Protein AF-A0A6M3JQ00-F1 (afdb_monomer)

InterPro domains:
  IPR046787 Putative DnaT-like domain [PF20557] (9-81)

Organism: NCBI:txid1070528

Sequence (236 aa):
MATNTKLGDRAQDSYVTASQADTYFGNRRDTTEWDNIATTSNKEVVLKQAAQDIDIFNYVGEKYYDSQGLAFPRNDHKIVTGNCTASITNTSFRHGNLKSSTYGKYPTSYWKYGSVHITTGTPLNDIKLIASSNTVTGSITVATFTATPTTNTGFIVFAPIDKNIRNAQCEQALFILKNANIESLYNYRDAGAREVEIGDVRVSFGSSASDKIAISPEARKLLSRWIRKQVKVGRA

pLDDT: mean 83.69, std 14.38, range [40.78, 96.06]

Radius of gyration: 21.3 Å; Cα contacts (8 Å, |Δi|>4): 425; chains: 1; bounding box: 45×53×62 Å

Mean predicted aligned error: 8.84 Å

Nearest PDB structures (foldseek):
  8vjh-assembly1_B  TM=5.621E-01  e=2.468E-01  Chivirus chi
  3zn6-assembly1_A-2  TM=4.796E-01  e=7.834E-01  Thermus virus P23-77
  3zmn-assembly2_B  TM=4.681E-01  e=7.834E-01  Thermus virus P23-77
  5ean-assembly1_A  TM=3.733E-01  e=4.817E-01  Mus musculus
  3zmn-assembly1_A  TM=3.732E-01  e=8.847E-01  Thermus virus P23-77

Foldseek 3Di:
DWAACAFQALRHQAVDTLVRLCVVPVVDPPCVLVVPPPDSVVSRVLLSVLQVLVQPFAFPAAECDPSHNGRPDHVPFDKDKDFFPDFPWLFKTADPVLADPDPPPAPQFQQQSKKKAFPDDPPHGDIWGFHGGGNHGRMTGTPGGPDGGHRGTIMMITTRDDPLLNVLSSLQSSVCSVCVVCVVVVVCVVVPNQWDDDDPDIDGDPPDDDPRDDGGPSSCVSCVVGGDDDPPPDDD

Structure (mmCIF, N/CA/C/O backbone):
data_AF-A0A6M3JQ00-F1
#
_entry.id   AF-A0A6M3JQ00-F1
#
loop_
_atom_site.group_PDB
_atom_site.id
_atom_site.type_symbol
_atom_site.label_atom_id
_atom_site.label_alt_id
_atom_site.label_comp_id
_atom_site.label_asym_id
_atom_site.label_entity_id
_atom_site.label_seq_id
_atom_site.pdbx_PDB_ins_code
_atom_site.Cartn_x
_atom_site.Cartn_y
_atom_site.Cartn_z
_atom_site.occupancy
_atom_site.B_iso_or_equiv
_atom_site.auth_seq_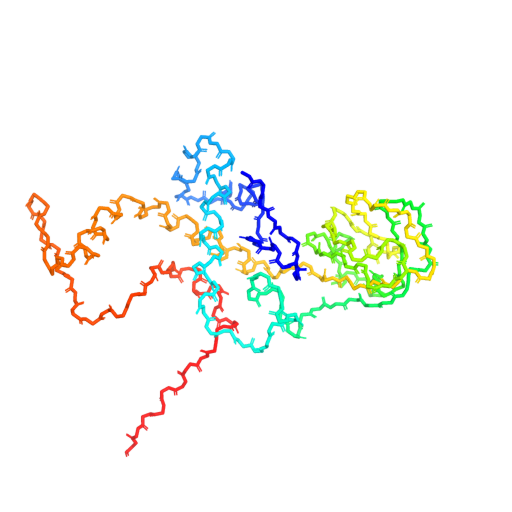id
_atom_site.auth_comp_id
_atom_site.auth_asym_id
_atom_site.auth_atom_id
_atom_site.pdbx_PDB_model_num
ATOM 1 N N . MET A 1 1 ? 1.975 14.925 6.904 1.00 61.25 1 MET A N 1
ATOM 2 C CA . MET A 1 1 ? 3.179 14.464 6.164 1.00 61.25 1 MET A CA 1
ATOM 3 C C . MET A 1 1 ? 2.758 13.223 5.418 1.00 61.25 1 MET A C 1
ATOM 5 O O . MET A 1 1 ? 2.397 12.258 6.091 1.00 61.25 1 MET A O 1
ATOM 9 N N . ALA A 1 2 ? 2.834 13.247 4.084 1.00 86.81 2 ALA A N 1
ATOM 10 C CA . ALA A 1 2 ? 2.302 12.187 3.233 1.00 86.81 2 ALA A CA 1
ATOM 11 C C . ALA A 1 2 ? 2.681 10.779 3.716 1.00 86.81 2 ALA A C 1
ATOM 13 O O . ALA A 1 2 ? 3.819 10.533 4.120 1.00 86.81 2 ALA A O 1
ATOM 14 N N . THR A 1 3 ? 1.719 9.860 3.686 1.00 91.19 3 THR A N 1
ATOM 15 C CA . THR A 1 3 ? 1.951 8.434 3.956 1.00 91.19 3 THR A CA 1
ATOM 16 C C . THR A 1 3 ? 2.861 7.829 2.891 1.00 91.19 3 THR A C 1
ATOM 18 O O . THR A 1 3 ? 2.583 7.962 1.693 1.00 91.19 3 THR A O 1
ATOM 21 N N . ASN A 1 4 ? 3.894 7.105 3.306 1.00 94.19 4 ASN A N 1
ATOM 22 C CA . ASN A 1 4 ? 4.724 6.296 2.431 1.00 94.19 4 ASN A CA 1
ATOM 23 C C . ASN A 1 4 ? 4.130 4.891 2.272 1.00 94.19 4 ASN A C 1
ATOM 25 O O . ASN A 1 4 ? 4.225 4.049 3.164 1.00 94.19 4 ASN A O 1
ATOM 29 N N . THR A 1 5 ? 3.548 4.644 1.098 1.00 94.81 5 THR A N 1
ATOM 30 C CA . THR A 1 5 ? 2.877 3.383 0.729 1.00 94.81 5 THR A CA 1
ATOM 31 C C . THR A 1 5 ? 3.699 2.500 -0.210 1.00 94.81 5 THR A C 1
ATOM 33 O O . THR A 1 5 ? 3.184 1.537 -0.782 1.00 94.81 5 THR A O 1
ATOM 36 N N . LYS A 1 6 ? 4.982 2.820 -0.412 1.00 94.94 6 LYS A N 1
ATOM 37 C CA . LYS A 1 6 ? 5.879 2.037 -1.268 1.00 94.94 6 LYS A CA 1
ATOM 38 C C . LYS A 1 6 ? 6.190 0.702 -0.587 1.00 94.94 6 LYS A C 1
ATOM 40 O O . LYS A 1 6 ? 6.918 0.662 0.398 1.00 94.94 6 LYS A O 1
ATOM 45 N N . LEU A 1 7 ? 5.628 -0.383 -1.115 1.00 94.19 7 LEU A N 1
ATOM 46 C CA . LEU A 1 7 ? 5.782 -1.724 -0.547 1.00 94.19 7 LEU A CA 1
ATOM 47 C C . LEU A 1 7 ? 7.252 -2.146 -0.512 1.00 94.19 7 LEU A C 1
ATOM 49 O O . LEU A 1 7 ? 7.903 -2.120 -1.550 1.00 94.19 7 LEU A O 1
ATOM 53 N N . GLY A 1 8 ? 7.746 -2.567 0.651 1.00 91.25 8 GLY A N 1
ATOM 54 C CA . GLY A 1 8 ? 9.126 -3.030 0.823 1.00 91.25 8 GLY A CA 1
ATOM 55 C C . GLY A 1 8 ? 10.142 -1.909 1.067 1.00 91.25 8 GLY A C 1
ATOM 56 O O . GLY A 1 8 ? 11.327 -2.195 1.217 1.00 91.25 8 GLY A O 1
ATOM 57 N N . ASP A 1 9 ? 9.713 -0.644 1.111 1.00 94.50 9 ASP A N 1
ATOM 58 C CA . ASP A 1 9 ? 10.568 0.478 1.505 1.00 94.50 9 ASP A CA 1
ATOM 59 C C . ASP A 1 9 ? 10.848 0.424 3.020 1.00 94.50 9 ASP A C 1
ATOM 61 O O . ASP A 1 9 ? 9.969 0.121 3.833 1.00 94.50 9 ASP A O 1
ATOM 65 N N . ARG A 1 10 ? 12.077 0.753 3.426 1.00 94.38 10 ARG A N 1
ATOM 66 C CA . ARG A 1 10 ? 12.452 0.886 4.842 1.00 94.38 10 ARG A CA 1
ATOM 67 C C . ARG A 1 10 ? 11.667 1.996 5.534 1.00 94.38 10 ARG A C 1
ATOM 69 O O . ARG A 1 10 ? 11.386 1.896 6.722 1.00 94.38 10 ARG A O 1
ATOM 76 N N . ALA A 1 11 ? 11.310 3.041 4.792 1.00 94.31 11 ALA A N 1
ATOM 77 C CA . ALA A 1 11 ? 10.526 4.161 5.296 1.00 94.31 11 ALA A CA 1
ATOM 78 C C . ALA A 1 11 ? 9.011 3.975 5.103 1.00 94.31 11 ALA A C 1
ATOM 80 O O . ALA A 1 11 ? 8.272 4.952 5.223 1.00 94.31 11 ALA A O 1
ATOM 81 N N . GLN A 1 12 ? 8.538 2.782 4.722 1.00 94.94 12 GLN A N 1
ATOM 82 C CA . GLN A 1 12 ? 7.106 2.513 4.589 1.00 94.94 12 GLN A CA 1
ATOM 83 C C . GLN A 1 12 ? 6.420 2.701 5.950 1.00 94.94 12 GLN A C 1
ATOM 85 O O . GLN A 1 12 ? 6.841 2.105 6.938 1.00 94.94 12 GLN A O 1
ATOM 90 N N . ASP A 1 13 ? 5.365 3.514 5.990 1.00 95.38 13 ASP A N 1
ATOM 91 C CA . ASP A 1 13 ? 4.637 3.855 7.223 1.00 95.38 13 ASP A CA 1
ATOM 92 C C . ASP A 1 13 ? 3.119 3.640 7.111 1.00 95.38 13 ASP A C 1
ATOM 94 O O . ASP A 1 13 ? 2.386 3.833 8.077 1.00 95.38 13 ASP A O 1
ATOM 98 N N . SER A 1 14 ? 2.636 3.219 5.940 1.00 96.06 14 SER A N 1
ATOM 99 C CA . SER A 1 14 ? 1.227 2.934 5.687 1.00 96.06 14 SER A CA 1
ATOM 100 C C . SER A 1 14 ? 1.057 1.954 4.521 1.00 96.06 14 SER A C 1
ATOM 102 O O . SER A 1 14 ? 1.903 1.881 3.630 1.00 96.06 14 SER A O 1
ATOM 104 N N . TYR A 1 15 ? -0.060 1.225 4.466 1.00 95.69 15 TYR A N 1
ATOM 105 C CA . TYR A 1 15 ? -0.480 0.445 3.292 1.00 95.69 15 TYR A CA 1
ATOM 106 C C . TYR A 1 15 ? -1.471 1.199 2.393 1.00 95.69 15 TYR A C 1
ATOM 108 O O . TYR A 1 15 ? -1.711 0.780 1.256 1.00 95.69 15 TYR A O 1
ATOM 116 N N . VAL A 1 16 ? -2.051 2.301 2.882 1.00 95.19 16 VAL A N 1
ATOM 117 C CA . VAL A 1 16 ? -3.030 3.127 2.157 1.00 95.19 16 VAL A CA 1
ATOM 118 C C . VAL A 1 16 ? -2.702 4.616 2.231 1.00 95.19 16 VAL A C 1
ATOM 120 O O . VAL A 1 16 ? -2.139 5.105 3.208 1.00 95.19 16 VAL A O 1
ATOM 123 N N . THR A 1 17 ? -3.071 5.362 1.197 1.00 94.88 17 THR A N 1
ATOM 124 C CA . THR A 1 17 ? -3.070 6.829 1.233 1.00 94.88 17 THR A CA 1
ATOM 125 C C . THR A 1 17 ? -4.389 7.357 1.794 1.00 94.88 17 THR A C 1
ATOM 127 O O . THR A 1 17 ? -5.410 6.670 1.732 1.00 94.88 17 THR A O 1
ATOM 130 N N . ALA A 1 18 ? -4.405 8.606 2.271 1.00 93.94 18 ALA A N 1
ATOM 131 C CA . ALA A 1 18 ? -5.636 9.255 2.734 1.00 93.94 18 ALA A CA 1
ATOM 132 C C . ALA A 1 18 ? -6.748 9.233 1.664 1.00 93.94 18 ALA A C 1
ATOM 134 O O . ALA A 1 18 ? -7.875 8.864 1.961 1.00 93.94 18 ALA A O 1
ATOM 135 N N . SER A 1 19 ? -6.408 9.481 0.393 1.00 93.38 19 SER A N 1
ATOM 136 C CA . SER A 1 19 ? -7.367 9.406 -0.722 1.00 93.38 19 SER A CA 1
ATOM 137 C C . SER A 1 19 ? -7.929 7.991 -0.951 1.00 93.38 19 SER A C 1
ATOM 139 O O . SER A 1 19 ? -9.108 7.832 -1.281 1.00 93.38 19 SER A O 1
ATOM 141 N N . GLN A 1 20 ? -7.115 6.944 -0.764 1.00 93.12 20 GLN A N 1
ATOM 142 C CA . GLN A 1 20 ? -7.604 5.562 -0.825 1.00 93.12 20 GLN A CA 1
ATOM 143 C C . GLN A 1 20 ? -8.544 5.247 0.343 1.00 93.12 20 GLN A C 1
ATOM 145 O O . GLN A 1 20 ? -9.546 4.563 0.136 1.00 93.12 20 GLN A O 1
ATOM 150 N N . ALA A 1 21 ? -8.241 5.754 1.539 1.00 93.94 21 ALA A N 1
ATOM 151 C CA . ALA A 1 21 ? -9.099 5.614 2.710 1.00 93.94 21 ALA A CA 1
ATOM 152 C C . ALA A 1 21 ? -10.427 6.375 2.537 1.00 93.94 21 ALA A C 1
ATOM 154 O O . ALA A 1 21 ? -11.482 5.794 2.763 1.00 93.94 21 ALA A O 1
ATOM 155 N N . ASP A 1 22 ? -10.408 7.604 2.014 1.00 94.44 22 ASP A N 1
ATOM 156 C CA . ASP A 1 22 ? -11.626 8.365 1.692 1.00 94.44 22 ASP A CA 1
ATOM 157 C C . ASP A 1 22 ? -12.518 7.609 0.696 1.00 94.44 22 ASP A C 1
ATOM 159 O O . ASP A 1 22 ? -13.724 7.483 0.894 1.00 94.44 22 ASP A O 1
ATOM 163 N N . THR A 1 23 ? -11.920 7.011 -0.341 1.00 93.69 23 THR A N 1
ATOM 164 C CA . THR A 1 23 ? -12.656 6.169 -1.303 1.00 93.69 23 THR A CA 1
ATOM 165 C C . THR A 1 23 ? -13.276 4.939 -0.630 1.00 93.69 23 THR A C 1
ATOM 167 O O . THR A 1 23 ? -14.370 4.502 -0.992 1.00 93.69 23 THR A O 1
ATOM 170 N N . TYR A 1 24 ? -12.566 4.350 0.333 1.00 93.12 24 TYR A N 1
ATOM 171 C CA . TYR A 1 24 ? -13.034 3.189 1.080 1.00 93.12 24 TYR A CA 1
ATOM 172 C C . TYR A 1 24 ? -14.217 3.529 1.999 1.00 93.12 24 TYR A C 1
ATOM 174 O O . TYR A 1 24 ? -15.191 2.774 2.041 1.00 93.12 24 TYR A O 1
ATOM 182 N N . PHE A 1 25 ? -14.158 4.669 2.692 1.00 93.56 25 PHE A N 1
ATOM 183 C CA . PHE A 1 25 ? -15.198 5.113 3.620 1.00 93.56 25 PHE A CA 1
ATOM 184 C C . PHE A 1 25 ? -16.407 5.755 2.938 1.00 93.56 25 PHE A C 1
ATOM 186 O O . PHE A 1 25 ? -17.517 5.580 3.427 1.00 93.56 25 PHE A O 1
ATOM 193 N N . GLY A 1 26 ? -16.247 6.378 1.766 1.00 89.50 26 GLY A N 1
ATOM 194 C CA . GLY A 1 26 ? -17.340 7.066 1.065 1.00 89.50 26 GLY A CA 1
ATOM 195 C C . GLY A 1 26 ? -18.534 6.188 0.656 1.00 89.50 26 GLY A C 1
ATOM 196 O O . GLY A 1 26 ? -19.581 6.713 0.297 1.00 89.50 26 GLY A O 1
ATOM 197 N N . ASN A 1 27 ? -18.410 4.857 0.723 1.00 82.50 27 ASN A N 1
ATOM 198 C CA . ASN A 1 27 ? -19.501 3.909 0.457 1.00 82.50 27 ASN A CA 1
ATOM 199 C C . ASN A 1 27 ? -20.028 3.216 1.728 1.00 82.50 27 ASN A C 1
ATOM 201 O O . ASN A 1 27 ? -20.685 2.176 1.637 1.00 82.50 27 ASN A O 1
ATOM 205 N N . ARG A 1 28 ? -19.701 3.726 2.920 1.00 84.12 28 ARG A N 1
ATOM 206 C CA . ARG A 1 28 ? -20.029 3.093 4.202 1.00 84.12 28 ARG A CA 1
ATOM 207 C C . ARG A 1 28 ? -20.843 4.014 5.101 1.00 84.12 28 ARG A C 1
ATOM 209 O O . ARG A 1 28 ? -20.828 5.228 4.963 1.00 84.12 28 ARG A O 1
ATOM 216 N N . ARG A 1 29 ? -21.576 3.392 6.023 1.00 77.94 29 ARG A N 1
ATOM 217 C CA . ARG A 1 29 ? -22.233 4.070 7.145 1.00 77.94 29 ARG A CA 1
ATOM 218 C C . ARG A 1 29 ? -21.285 4.087 8.350 1.00 77.94 29 ARG A C 1
ATOM 220 O O . ARG A 1 29 ? -20.335 3.303 8.395 1.00 77.94 29 ARG A O 1
ATOM 227 N N . ASP A 1 30 ? -21.556 4.966 9.310 1.00 82.56 30 ASP A N 1
ATOM 228 C CA . ASP A 1 30 ? -20.822 5.107 10.579 1.00 82.56 30 ASP A CA 1
ATOM 229 C C . ASP A 1 30 ? -19.346 5.518 10.436 1.00 82.56 30 ASP A C 1
ATOM 231 O O . ASP A 1 30 ? -18.487 5.070 11.206 1.00 82.56 30 ASP A O 1
ATOM 235 N N . THR A 1 31 ? -19.062 6.377 9.455 1.00 89.00 31 THR A N 1
ATOM 236 C CA . THR A 1 31 ? -17.740 6.962 9.169 1.00 89.00 31 THR A CA 1
ATOM 237 C C . THR A 1 31 ? -17.599 8.401 9.655 1.00 89.00 31 THR A C 1
ATOM 239 O O . THR A 1 31 ? -16.561 9.007 9.424 1.00 89.00 31 THR A O 1
ATOM 242 N N . THR A 1 32 ? -18.588 8.929 10.384 1.00 87.81 32 THR A N 1
ATOM 243 C CA . THR A 1 32 ? -18.648 10.326 10.842 1.00 87.81 32 THR A CA 1
ATOM 244 C C . THR A 1 32 ? -17.345 10.809 11.483 1.00 87.81 32 THR A C 1
ATOM 246 O O . THR A 1 32 ? -16.869 11.885 11.150 1.00 87.81 32 THR A O 1
ATOM 249 N N . GLU A 1 33 ? -16.715 9.994 12.335 1.00 88.38 33 GLU A N 1
ATOM 250 C CA . GLU A 1 33 ? -15.432 10.344 12.966 1.00 88.38 33 GLU A CA 1
ATOM 251 C C . GLU A 1 33 ? -14.284 10.513 11.961 1.00 88.38 33 GLU A C 1
ATOM 253 O O . GLU A 1 33 ? -13.420 11.362 12.144 1.00 88.38 33 GLU A O 1
ATOM 258 N N . TRP A 1 34 ? -14.272 9.728 10.880 1.00 91.06 34 TRP A N 1
ATOM 259 C CA . TRP A 1 34 ? -13.314 9.891 9.785 1.00 91.06 34 TRP A CA 1
ATOM 260 C C . TRP A 1 34 ? -13.622 11.135 8.946 1.00 91.06 34 TRP A C 1
ATOM 262 O O . TRP A 1 34 ? -12.715 11.891 8.587 1.00 91.06 34 TRP A O 1
ATOM 272 N N . ASP A 1 35 ? -14.902 11.349 8.643 1.00 89.81 35 ASP A N 1
ATOM 273 C CA . ASP A 1 35 ? -15.373 12.451 7.804 1.00 89.81 35 ASP A CA 1
ATOM 274 C C . ASP A 1 35 ? -15.196 13.815 8.494 1.00 89.81 35 ASP A C 1
ATOM 276 O O . ASP A 1 35 ? -14.907 14.810 7.830 1.00 89.81 35 ASP A O 1
ATOM 280 N N . ASN A 1 36 ? -15.261 13.846 9.828 1.00 89.88 36 ASN A N 1
ATOM 281 C CA . ASN A 1 36 ? -15.037 15.034 10.653 1.00 89.88 36 ASN A CA 1
ATOM 282 C C . ASN A 1 36 ? -13.562 15.461 10.747 1.00 89.88 36 ASN A C 1
ATOM 284 O O . ASN A 1 36 ? -13.270 16.554 11.241 1.00 89.88 36 ASN A O 1
ATOM 288 N N . ILE A 1 37 ? -12.607 14.644 10.285 1.00 87.38 37 ILE A N 1
ATOM 289 C CA . ILE A 1 37 ? -11.193 15.033 10.305 1.00 87.38 37 ILE A CA 1
ATOM 290 C C . ILE A 1 37 ? -10.949 16.133 9.272 1.00 87.38 37 ILE A C 1
ATOM 292 O O . ILE A 1 37 ? -10.873 15.884 8.068 1.00 87.38 37 ILE A O 1
ATOM 296 N N . ALA A 1 38 ? -10.723 17.345 9.775 1.00 83.25 38 ALA A N 1
ATOM 297 C CA . ALA A 1 38 ? -10.597 18.552 8.966 1.00 83.25 38 ALA A CA 1
ATOM 298 C C . ALA A 1 38 ? -9.399 18.564 8.000 1.00 83.25 38 ALA A C 1
ATOM 300 O O . ALA A 1 38 ? -9.451 19.237 6.973 1.00 83.25 38 ALA A O 1
ATOM 301 N N . THR A 1 39 ? -8.300 17.863 8.311 1.00 88.50 39 THR A N 1
ATOM 302 C CA . THR A 1 39 ? -7.072 17.926 7.502 1.00 88.50 39 THR A CA 1
ATOM 303 C C . THR A 1 39 ? -6.577 16.553 7.064 1.00 88.50 39 THR A C 1
ATOM 305 O O . THR A 1 39 ? -6.548 15.592 7.835 1.00 88.50 39 THR A O 1
ATOM 308 N N . THR A 1 40 ? -6.082 16.473 5.826 1.00 92.31 40 THR A N 1
ATOM 309 C CA . THR A 1 40 ? -5.445 15.261 5.290 1.00 92.31 40 THR A CA 1
ATOM 310 C C . THR A 1 40 ? -4.258 14.819 6.143 1.00 92.31 40 THR A C 1
ATOM 312 O O . THR A 1 40 ? -4.071 13.627 6.347 1.00 92.31 40 THR A O 1
ATOM 315 N N . SER A 1 41 ? -3.488 15.755 6.710 1.00 90.62 41 SER A N 1
ATOM 316 C CA . SER A 1 41 ? -2.350 15.400 7.568 1.00 90.62 41 SER A CA 1
ATOM 317 C C . SER A 1 41 ? -2.785 14.667 8.840 1.00 90.62 41 SER A C 1
ATOM 319 O O . SER A 1 41 ? -2.093 13.745 9.261 1.00 90.62 41 SER A O 1
ATOM 321 N N . ASN A 1 42 ? -3.931 15.017 9.433 1.00 89.94 42 ASN A N 1
ATOM 322 C CA . ASN A 1 42 ? -4.454 14.294 10.594 1.00 89.94 42 ASN A CA 1
ATOM 323 C C . ASN A 1 42 ? -4.938 12.891 10.199 1.00 89.94 42 ASN A C 1
ATOM 325 O O . ASN A 1 42 ? -4.636 11.925 10.896 1.00 89.94 42 ASN A O 1
ATOM 329 N N . LYS A 1 43 ? -5.589 12.750 9.033 1.00 92.62 43 LYS A N 1
ATOM 330 C CA . LYS A 1 43 ? -5.939 11.434 8.463 1.00 92.62 43 LYS A CA 1
ATOM 331 C C . LYS A 1 43 ? -4.695 10.563 8.265 1.00 92.62 43 LYS A C 1
ATOM 333 O O . LYS A 1 43 ? -4.692 9.390 8.623 1.00 92.62 43 LYS A O 1
ATOM 338 N N . GLU A 1 44 ? -3.617 11.140 7.734 1.00 94.00 44 GLU A N 1
ATOM 339 C CA . GLU A 1 44 ? -2.335 10.453 7.537 1.00 94.00 44 GLU A CA 1
ATOM 340 C C . GLU A 1 44 ? -1.715 9.978 8.855 1.00 94.00 44 GLU A C 1
ATOM 342 O O . GLU A 1 44 ? -1.204 8.863 8.901 1.00 94.00 44 GLU A O 1
ATOM 347 N N . VAL A 1 45 ? -1.765 10.780 9.923 1.00 91.06 45 VAL A N 1
ATOM 348 C CA . VAL A 1 45 ? -1.242 10.393 11.248 1.00 91.06 45 VAL A CA 1
ATOM 349 C C . VAL A 1 45 ? -1.986 9.175 11.794 1.00 91.06 45 VAL A C 1
ATOM 351 O O . VAL A 1 45 ? -1.356 8.195 12.185 1.00 91.06 45 VAL A O 1
ATOM 354 N N . VAL A 1 46 ? -3.317 9.197 11.746 1.00 91.19 46 VAL A N 1
ATOM 355 C CA . VAL A 1 46 ? -4.154 8.090 12.234 1.00 91.19 46 VAL A CA 1
ATOM 356 C C . VAL A 1 46 ? -3.914 6.824 11.414 1.00 91.19 46 VAL A C 1
ATOM 358 O O . VAL A 1 46 ? -3.824 5.731 11.966 1.00 91.19 46 VAL A O 1
ATOM 361 N N . LEU A 1 47 ? -3.749 6.953 10.094 1.00 94.62 47 LEU A N 1
ATOM 362 C CA . LEU A 1 47 ? -3.407 5.820 9.235 1.00 94.62 47 LEU A CA 1
ATOM 363 C C . LEU A 1 47 ? -2.046 5.216 9.596 1.00 94.62 47 LEU A C 1
ATOM 365 O O . LEU A 1 47 ? -1.929 3.992 9.602 1.00 94.62 47 LEU A O 1
ATOM 369 N N . LYS A 1 48 ? -1.038 6.034 9.917 1.00 93.44 48 LYS A N 1
ATOM 370 C CA . LYS A 1 48 ? 0.280 5.540 10.354 1.00 93.44 48 LYS A CA 1
ATOM 371 C C . LYS A 1 48 ? 0.185 4.790 11.679 1.00 93.44 48 LYS A C 1
ATOM 373 O O . LYS A 1 48 ? 0.733 3.697 11.783 1.00 93.44 48 LYS A O 1
ATOM 378 N N . GLN A 1 49 ? -0.568 5.319 12.645 1.00 89.94 49 GLN A N 1
ATOM 379 C CA . GLN A 1 49 ? -0.828 4.612 13.902 1.00 89.94 49 GLN A CA 1
ATOM 380 C C . GLN A 1 49 ? -1.528 3.273 13.644 1.00 89.94 49 GLN A C 1
ATOM 382 O O . GLN A 1 49 ? -1.070 2.228 14.092 1.00 89.94 49 GLN A O 1
ATOM 387 N N . ALA A 1 50 ? -2.578 3.278 12.822 1.00 91.50 50 ALA A N 1
ATOM 388 C CA . ALA A 1 50 ? -3.296 2.065 12.453 1.00 91.50 50 ALA A CA 1
ATOM 389 C C . ALA A 1 50 ? -2.401 1.024 11.762 1.00 91.50 50 ALA A C 1
ATOM 391 O O . ALA A 1 50 ? -2.595 -0.172 11.963 1.00 91.50 50 ALA A O 1
ATOM 392 N N . ALA A 1 51 ? -1.429 1.460 10.951 1.00 94.12 51 ALA A N 1
ATOM 393 C CA . ALA A 1 51 ? -0.456 0.574 10.318 1.00 94.12 51 ALA A CA 1
ATOM 394 C C . ALA A 1 51 ? 0.481 -0.078 11.343 1.00 94.12 51 ALA A C 1
ATOM 396 O O . ALA A 1 51 ? 0.755 -1.269 11.227 1.00 94.12 51 ALA A O 1
ATOM 397 N N . GLN A 1 52 ? 0.937 0.675 12.347 1.00 90.94 52 GLN A N 1
ATOM 398 C CA . GLN A 1 52 ? 1.766 0.153 13.437 1.00 90.94 52 GLN A CA 1
ATOM 399 C C . GLN A 1 52 ? 0.992 -0.839 14.307 1.00 90.94 52 GLN A C 1
ATOM 401 O O . GLN A 1 52 ? 1.498 -1.921 14.596 1.00 90.94 52 GLN A O 1
ATOM 406 N N . ASP A 1 53 ? -0.256 -0.514 14.648 1.00 87.38 53 ASP A N 1
ATOM 407 C CA . ASP A 1 53 ? -1.135 -1.372 15.442 1.00 87.38 53 ASP A CA 1
ATOM 408 C C . ASP A 1 53 ? -1.344 -2.735 14.780 1.00 87.38 53 ASP A C 1
ATOM 410 O O . ASP A 1 53 ? -1.274 -3.768 15.441 1.00 87.38 53 ASP A O 1
ATOM 414 N N . ILE A 1 54 ? -1.581 -2.774 13.465 1.00 91.06 54 ILE A N 1
ATOM 415 C CA . ILE A 1 54 ? -1.706 -4.054 12.760 1.00 91.06 54 ILE A CA 1
ATOM 416 C C . ILE A 1 54 ? -0.350 -4.746 12.582 1.00 91.06 54 ILE A C 1
ATOM 418 O O . ILE A 1 54 ? -0.317 -5.963 12.425 1.00 91.06 54 ILE A O 1
ATOM 422 N N . ASP A 1 55 ? 0.776 -4.037 12.625 1.00 91.12 55 ASP A N 1
ATOM 423 C CA . ASP A 1 55 ? 2.096 -4.647 12.431 1.00 91.12 55 ASP A CA 1
ATOM 424 C C . ASP A 1 55 ? 2.523 -5.568 13.578 1.00 91.12 55 ASP A C 1
ATOM 426 O O . ASP A 1 55 ? 3.321 -6.481 13.371 1.00 91.12 55 ASP A O 1
ATOM 430 N N . ILE A 1 56 ? 1.941 -5.391 14.769 1.00 86.94 56 ILE A N 1
ATOM 431 C CA . ILE A 1 56 ? 2.274 -6.176 15.969 1.00 86.94 56 ILE A CA 1
ATOM 432 C C . ILE A 1 56 ? 1.861 -7.651 15.865 1.00 86.94 56 ILE A C 1
ATOM 434 O O . ILE A 1 56 ? 2.262 -8.478 16.690 1.00 86.94 56 ILE A O 1
ATOM 438 N N . PHE A 1 57 ? 1.005 -8.002 14.902 1.00 87.44 57 PHE A N 1
ATOM 439 C CA . PHE A 1 57 ? 0.527 -9.368 14.756 1.00 87.44 57 PHE A CA 1
ATOM 440 C C . PHE A 1 57 ? 1.636 -10.322 14.308 1.00 87.44 57 PHE A C 1
ATOM 442 O O . PHE A 1 57 ? 2.476 -10.018 13.465 1.00 87.44 57 PHE A O 1
ATOM 449 N N . ASN A 1 58 ? 1.579 -11.555 14.816 1.00 89.44 58 ASN A N 1
ATOM 450 C CA . ASN A 1 58 ? 2.455 -12.616 14.339 1.00 89.44 58 ASN A CA 1
ATOM 451 C C . ASN A 1 58 ? 1.931 -13.178 13.010 1.00 89.44 58 ASN A C 1
ATOM 453 O O . ASN A 1 58 ? 1.051 -14.047 12.986 1.00 89.44 58 ASN A O 1
ATOM 457 N N . TYR A 1 59 ? 2.461 -12.658 11.907 1.00 93.00 59 TYR A N 1
ATOM 458 C CA . TYR A 1 59 ? 2.088 -13.064 10.559 1.00 93.00 59 TYR A CA 1
ATOM 459 C C . TYR A 1 59 ? 2.776 -14.363 10.101 1.00 93.00 59 TYR A C 1
ATOM 461 O O . TYR A 1 59 ? 3.870 -14.734 10.535 1.00 93.00 59 TYR A O 1
ATOM 469 N N . VAL A 1 60 ? 2.115 -15.088 9.200 1.00 91.50 60 VAL A N 1
ATOM 470 C CA . VAL A 1 60 ? 2.669 -16.247 8.487 1.00 91.50 60 VAL A CA 1
ATOM 471 C C . VAL A 1 60 ? 3.759 -15.780 7.508 1.00 91.50 60 VAL A C 1
ATOM 473 O O . VAL A 1 60 ? 3.725 -14.655 7.002 1.00 91.50 60 VAL A O 1
ATOM 476 N N . GLY A 1 61 ? 4.749 -16.640 7.262 1.00 91.44 61 GLY A N 1
ATOM 477 C CA . GLY A 1 61 ? 5.903 -16.329 6.413 1.00 91.44 61 GLY A CA 1
ATOM 478 C C . GLY A 1 61 ? 6.898 -15.396 7.097 1.00 91.44 61 GLY A C 1
ATOM 479 O O . GLY A 1 61 ? 6.830 -15.201 8.314 1.00 91.44 61 GLY A O 1
ATOM 480 N N . GLU A 1 62 ? 7.781 -14.800 6.302 1.00 93.38 62 GLU A N 1
ATOM 481 C CA . GLU A 1 62 ? 8.808 -13.827 6.707 1.00 93.38 62 GLU A CA 1
ATOM 482 C C . GLU A 1 62 ? 8.623 -12.519 5.930 1.00 93.38 62 GLU A C 1
ATOM 484 O O . GLU A 1 62 ? 7.922 -12.499 4.913 1.00 93.38 62 GLU A O 1
ATOM 489 N N . LYS A 1 63 ? 9.185 -11.409 6.429 1.00 94.94 63 LYS A N 1
ATOM 490 C CA . LYS A 1 63 ? 9.202 -10.146 5.671 1.00 94.94 63 LYS A CA 1
ATOM 491 C C . LYS A 1 63 ? 9.970 -10.381 4.364 1.00 94.94 63 LYS A C 1
ATOM 493 O O . LYS A 1 63 ? 10.895 -11.184 4.343 1.00 94.94 63 LYS A O 1
ATOM 498 N N . TYR A 1 64 ? 9.583 -9.717 3.274 1.00 94.56 64 TYR A N 1
ATOM 499 C CA . TYR A 1 64 ? 10.312 -9.870 2.011 1.00 94.56 64 TYR A CA 1
ATOM 500 C C . TYR A 1 64 ? 11.736 -9.306 2.116 1.00 94.56 64 TYR A C 1
ATOM 502 O O . TYR A 1 64 ? 12.693 -9.942 1.682 1.00 94.56 64 TYR A O 1
ATOM 510 N N . TYR A 1 65 ? 11.870 -8.122 2.716 1.00 94.06 65 TYR A N 1
ATOM 511 C CA . TYR A 1 65 ? 13.150 -7.580 3.161 1.00 94.06 65 TYR A CA 1
ATOM 512 C C . TYR A 1 65 ? 13.173 -7.498 4.682 1.00 94.06 65 TYR A C 1
ATOM 514 O O . TYR A 1 65 ? 12.226 -6.996 5.282 1.00 94.06 65 TYR A O 1
ATOM 522 N N . ASP A 1 66 ? 14.283 -7.864 5.313 1.00 93.31 66 ASP A N 1
ATOM 523 C CA . ASP A 1 66 ? 14.441 -7.684 6.765 1.00 93.31 66 ASP A CA 1
ATOM 524 C C . ASP A 1 66 ? 14.395 -6.205 7.178 1.00 93.31 66 ASP A C 1
ATOM 526 O O . ASP A 1 66 ? 13.982 -5.862 8.284 1.00 93.31 66 ASP A O 1
ATOM 530 N N . SER A 1 67 ? 14.781 -5.313 6.261 1.00 92.69 67 SER A N 1
ATOM 531 C CA . SER A 1 67 ? 14.852 -3.867 6.469 1.00 92.69 67 SER A CA 1
ATOM 532 C C . SER A 1 67 ? 13.568 -3.104 6.135 1.00 92.69 67 SER A C 1
ATOM 534 O O . SER A 1 67 ? 13.543 -1.890 6.339 1.00 92.69 67 SER A O 1
ATOM 536 N N . GLN A 1 68 ? 12.520 -3.753 5.613 1.00 94.19 68 GLN A N 1
ATOM 537 C CA . GLN A 1 68 ? 11.281 -3.048 5.264 1.00 94.19 68 GLN A CA 1
ATOM 538 C C . GLN A 1 68 ? 10.548 -2.544 6.524 1.00 94.19 68 GLN A C 1
ATOM 540 O O . GLN A 1 68 ? 10.530 -3.217 7.564 1.00 94.19 68 GLN A O 1
ATOM 545 N N . GLY A 1 69 ? 9.907 -1.376 6.407 1.00 93.06 69 GLY A N 1
ATOM 546 C CA . GLY A 1 69 ? 9.287 -0.678 7.538 1.00 93.06 69 GLY A CA 1
ATOM 547 C C . GLY A 1 69 ? 8.144 -1.457 8.192 1.00 93.06 69 GLY A C 1
ATOM 548 O O . GLY A 1 69 ? 8.113 -1.585 9.412 1.00 93.06 69 GLY A O 1
ATOM 549 N N . LEU A 1 70 ? 7.257 -2.049 7.385 1.00 95.38 70 LEU A N 1
ATOM 550 C CA . LEU A 1 70 ? 6.068 -2.769 7.858 1.00 95.38 70 LEU A CA 1
ATOM 551 C C . LEU A 1 70 ? 6.127 -4.284 7.572 1.00 95.38 70 LEU A C 1
ATOM 553 O O . LEU A 1 70 ? 6.978 -4.774 6.837 1.00 95.38 70 LEU A O 1
ATOM 557 N N . ALA A 1 71 ? 5.229 -5.077 8.145 1.00 93.62 71 ALA A N 1
ATOM 558 C CA . ALA A 1 71 ? 5.187 -6.534 8.048 1.00 93.62 71 ALA A CA 1
ATOM 559 C C . ALA A 1 71 ? 4.975 -7.059 6.627 1.00 93.62 71 ALA A C 1
ATOM 561 O O . ALA A 1 71 ? 5.501 -8.129 6.309 1.00 93.62 71 ALA A O 1
ATOM 562 N N . PHE A 1 72 ? 4.242 -6.331 5.783 1.00 94.56 72 PHE A N 1
ATOM 563 C CA . PHE A 1 72 ? 4.031 -6.673 4.376 1.00 94.56 72 PHE A CA 1
ATOM 564 C C . PHE A 1 72 ? 4.836 -5.748 3.452 1.00 94.56 72 PHE A C 1
ATOM 566 O O . PHE A 1 72 ? 4.924 -4.549 3.725 1.00 94.56 72 PHE A O 1
ATOM 573 N N . PRO A 1 73 ? 5.363 -6.254 2.322 1.00 95.62 73 PRO A N 1
ATOM 574 C CA . PRO A 1 73 ? 5.122 -7.570 1.713 1.00 95.62 73 PRO A CA 1
ATOM 575 C C . PRO A 1 73 ? 5.821 -8.737 2.434 1.00 95.62 73 PRO A C 1
ATOM 577 O O . PRO A 1 73 ? 6.813 -8.547 3.133 1.00 95.62 73 PRO A O 1
ATOM 580 N N . ARG A 1 74 ? 5.281 -9.953 2.287 1.00 94.19 74 ARG A N 1
ATOM 581 C CA . ARG A 1 74 ? 5.899 -11.191 2.800 1.00 94.19 74 ARG A CA 1
ATOM 582 C C . ARG A 1 74 ? 6.724 -11.882 1.712 1.00 94.19 74 ARG A C 1
ATOM 584 O O . ARG A 1 74 ? 6.649 -11.513 0.543 1.00 94.19 74 ARG A O 1
ATOM 591 N N . ASN A 1 75 ? 7.492 -12.895 2.091 1.00 92.62 75 ASN A N 1
ATOM 592 C CA . ASN A 1 75 ? 8.307 -13.706 1.182 1.00 92.62 75 ASN A CA 1
ATOM 593 C C . ASN A 1 75 ? 7.509 -14.421 0.069 1.00 92.62 75 ASN A C 1
ATOM 595 O O . ASN A 1 75 ? 8.060 -14.683 -0.996 1.00 92.62 75 ASN A O 1
ATOM 599 N N . ASP A 1 76 ? 6.221 -14.698 0.277 1.00 92.06 76 ASP A N 1
ATOM 600 C CA . ASP A 1 76 ? 5.311 -15.276 -0.723 1.00 92.06 76 ASP A CA 1
ATOM 601 C C . ASP A 1 76 ? 4.621 -14.224 -1.613 1.00 92.06 76 ASP A C 1
ATOM 603 O O . ASP A 1 76 ? 3.787 -14.560 -2.462 1.00 92.06 76 ASP A O 1
ATOM 607 N N . HIS A 1 77 ? 4.946 -12.939 -1.431 1.00 94.19 77 HIS A N 1
ATOM 608 C CA . HIS A 1 77 ? 4.309 -11.857 -2.168 1.00 94.19 77 HIS A CA 1
ATOM 609 C C . HIS A 1 77 ? 4.642 -11.929 -3.654 1.00 94.19 77 HIS A C 1
ATOM 611 O O . HIS A 1 77 ? 5.766 -12.208 -4.071 1.00 94.19 77 HIS A O 1
ATOM 617 N N . LYS A 1 78 ? 3.649 -11.622 -4.487 1.00 93.19 78 LYS A N 1
ATOM 618 C CA . LYS A 1 78 ? 3.815 -11.701 -5.933 1.00 93.19 78 LYS A CA 1
ATOM 619 C C . LYS A 1 78 ? 4.719 -10.576 -6.440 1.00 93.19 78 LYS A C 1
ATOM 621 O O . LYS A 1 78 ? 4.359 -9.398 -6.361 1.00 93.19 78 LYS A O 1
ATOM 626 N N . ILE A 1 79 ? 5.835 -10.966 -7.048 1.00 94.56 79 ILE A N 1
ATOM 627 C CA . ILE A 1 79 ? 6.812 -10.056 -7.645 1.00 94.56 79 ILE A CA 1
ATOM 628 C C . ILE A 1 79 ? 7.063 -10.365 -9.122 1.00 94.56 79 ILE A C 1
ATOM 630 O O . ILE A 1 79 ? 6.795 -11.466 -9.604 1.00 94.56 79 ILE A O 1
ATOM 634 N N . VAL A 1 80 ? 7.609 -9.386 -9.837 1.00 93.69 80 VAL A N 1
ATOM 635 C CA . VAL A 1 80 ? 8.238 -9.566 -11.148 1.00 93.69 80 VAL A CA 1
ATOM 636 C C . VAL A 1 80 ? 9.631 -8.968 -11.089 1.00 93.69 80 VAL A C 1
ATOM 638 O O . VAL A 1 80 ? 9.787 -7.794 -10.765 1.00 93.69 80 VAL A O 1
ATOM 641 N N . THR A 1 81 ? 10.633 -9.768 -11.430 1.00 93.94 81 THR A N 1
ATOM 642 C CA . THR A 1 81 ? 12.030 -9.340 -11.511 1.00 93.94 81 THR A CA 1
ATOM 643 C C . THR A 1 81 ? 12.525 -9.427 -12.951 1.00 93.94 81 THR A C 1
ATOM 645 O O . THR A 1 81 ? 11.945 -10.139 -13.781 1.00 93.94 81 THR A O 1
ATOM 648 N N . GLY A 1 82 ? 13.568 -8.665 -13.262 1.00 91.69 82 GLY A N 1
ATOM 649 C CA . GLY A 1 82 ? 14.208 -8.675 -14.573 1.00 91.69 82 GLY A CA 1
ATOM 650 C C . GLY A 1 82 ? 14.870 -7.344 -14.896 1.00 91.69 82 GLY A C 1
ATOM 651 O O . GLY A 1 82 ? 14.884 -6.429 -14.075 1.00 91.69 82 GLY A O 1
ATOM 652 N N . ASN A 1 83 ? 15.392 -7.245 -16.114 1.00 91.00 83 ASN A N 1
ATOM 653 C CA . ASN A 1 83 ? 15.920 -5.999 -16.658 1.00 91.00 83 ASN A CA 1
ATOM 654 C C . ASN A 1 83 ? 14.858 -5.313 -17.514 1.00 91.00 83 ASN A C 1
ATOM 656 O O . ASN A 1 83 ? 14.019 -5.980 -18.128 1.00 91.00 83 ASN A O 1
ATOM 660 N N . CYS A 1 84 ? 14.870 -3.982 -17.582 1.00 85.31 84 CYS A N 1
ATOM 661 C CA . CYS A 1 84 ? 13.939 -3.267 -18.452 1.00 85.31 84 CYS A CA 1
ATOM 662 C C . CYS A 1 84 ? 14.110 -3.732 -19.911 1.00 85.31 84 CYS A C 1
ATOM 664 O O . CYS A 1 84 ? 15.203 -3.704 -20.462 1.00 85.31 84 CYS A O 1
ATOM 666 N N . THR A 1 85 ? 13.024 -4.140 -20.572 1.00 82.56 85 THR A N 1
ATOM 667 C CA . THR A 1 85 ? 13.085 -4.576 -21.982 1.00 82.56 85 THR A CA 1
ATOM 668 C C . THR A 1 85 ? 13.194 -3.381 -22.928 1.00 82.56 85 THR A C 1
ATOM 670 O O . THR A 1 85 ? 13.849 -3.446 -23.960 1.00 82.56 85 THR A O 1
ATOM 673 N N . ALA A 1 86 ? 12.542 -2.279 -22.565 1.00 73.75 86 ALA A N 1
ATOM 674 C CA . ALA A 1 86 ? 12.642 -1.000 -23.244 1.00 73.75 86 ALA A CA 1
ATOM 675 C C . ALA A 1 86 ? 12.400 0.103 -22.216 1.00 73.75 86 ALA A C 1
ATOM 677 O O . ALA A 1 86 ? 11.386 0.086 -21.503 1.00 73.75 86 ALA A O 1
ATOM 678 N N . SER A 1 87 ? 13.331 1.048 -22.145 1.00 66.88 87 SER A N 1
ATOM 679 C CA . SER A 1 87 ? 13.076 2.312 -21.471 1.00 66.88 87 SER A CA 1
ATOM 680 C C . SER A 1 87 ? 12.201 3.168 -22.366 1.00 66.88 87 SER A C 1
ATOM 682 O O . SER A 1 87 ? 12.510 3.328 -23.546 1.00 66.88 87 SER A O 1
ATOM 684 N N . ILE A 1 88 ? 11.084 3.661 -21.834 1.00 65.56 88 ILE A N 1
ATOM 685 C CA . ILE A 1 88 ? 10.219 4.570 -22.587 1.00 65.56 88 ILE A CA 1
ATOM 686 C C . ILE A 1 88 ? 10.553 6.008 -22.182 1.00 65.56 88 ILE A C 1
ATOM 688 O O . ILE A 1 88 ? 10.736 6.860 -23.043 1.00 65.56 88 ILE A O 1
ATOM 692 N N . THR A 1 89 ? 10.645 6.274 -20.876 1.00 82.44 89 THR A N 1
ATOM 693 C CA . THR A 1 89 ? 10.907 7.599 -20.297 1.00 82.44 89 THR A CA 1
ATOM 694 C C . THR A 1 89 ? 11.495 7.459 -18.888 1.00 82.44 89 THR A C 1
ATOM 696 O O . THR A 1 89 ? 11.486 6.382 -18.294 1.00 82.44 89 THR A O 1
ATOM 699 N N . ASN A 1 90 ? 11.903 8.570 -18.272 1.00 86.12 90 ASN A N 1
ATOM 700 C CA . ASN A 1 90 ? 12.195 8.633 -16.832 1.00 86.12 90 ASN A CA 1
ATOM 701 C C . ASN A 1 90 ? 10.960 8.423 -15.925 1.00 86.12 90 ASN A C 1
ATOM 703 O O . ASN A 1 90 ? 11.078 8.497 -14.708 1.00 86.12 90 ASN A O 1
ATOM 707 N N . THR A 1 91 ? 9.779 8.158 -16.483 1.00 90.69 91 THR A N 1
ATOM 708 C CA . THR A 1 91 ? 8.537 7.875 -15.746 1.00 90.69 91 THR A CA 1
ATOM 709 C C . THR A 1 91 ? 7.954 6.504 -16.075 1.00 90.69 91 THR A C 1
ATOM 711 O O . THR A 1 91 ? 6.945 6.119 -15.487 1.00 90.69 91 THR A O 1
ATOM 714 N N . SER A 1 92 ? 8.540 5.748 -17.012 1.00 88.38 92 SER A N 1
ATOM 715 C CA . SER A 1 92 ? 7.963 4.476 -17.446 1.00 88.38 92 SER A CA 1
ATOM 716 C C . SER A 1 92 ? 8.965 3.524 -18.096 1.00 88.38 92 SER A C 1
ATOM 718 O O . SER A 1 92 ? 9.866 3.920 -18.835 1.00 88.38 92 SER A O 1
ATOM 720 N N . PHE A 1 93 ? 8.758 2.229 -17.863 1.00 88.62 93 PHE A N 1
ATOM 721 C CA . PHE A 1 93 ? 9.488 1.152 -18.532 1.00 88.62 93 PHE A CA 1
ATOM 722 C C . PHE A 1 93 ? 8.571 -0.044 -18.804 1.00 88.62 93 PHE A C 1
ATOM 724 O O . PHE A 1 93 ? 7.422 -0.097 -18.349 1.00 88.62 93 PHE A O 1
ATOM 731 N N . ARG A 1 94 ? 9.079 -0.999 -19.591 1.00 90.38 94 ARG A N 1
ATOM 732 C CA . ARG A 1 94 ? 8.364 -2.219 -19.991 1.00 90.38 94 ARG A CA 1
ATOM 733 C C . ARG A 1 94 ? 9.114 -3.476 -19.601 1.00 90.38 94 ARG A C 1
ATOM 735 O O . ARG A 1 94 ? 10.343 -3.509 -19.653 1.00 90.38 94 ARG A O 1
ATOM 742 N N . HIS A 1 95 ? 8.351 -4.528 -19.322 1.00 90.56 95 HIS A N 1
ATOM 743 C CA . HIS A 1 95 ? 8.882 -5.878 -19.208 1.00 90.56 95 HIS A CA 1
ATOM 744 C C . HIS A 1 95 ? 7.865 -6.937 -19.641 1.00 90.56 95 HIS A C 1
ATOM 746 O O . HIS A 1 95 ? 6.664 -6.797 -19.407 1.00 90.56 95 HIS A O 1
ATOM 752 N N . GLY A 1 96 ? 8.351 -8.024 -20.248 1.00 88.12 96 GLY A N 1
ATOM 753 C CA . GLY A 1 96 ? 7.512 -9.125 -20.731 1.00 88.12 96 GLY A CA 1
ATOM 754 C C . GLY A 1 96 ? 6.655 -9.758 -19.632 1.00 88.12 96 GLY A C 1
ATOM 755 O O . GLY A 1 96 ? 5.459 -9.946 -19.829 1.00 88.12 96 GLY A O 1
ATOM 756 N N . ASN A 1 97 ? 7.219 -9.980 -18.441 1.00 88.81 97 ASN A N 1
ATOM 757 C CA . ASN A 1 97 ? 6.509 -10.631 -17.328 1.00 88.81 97 ASN A CA 1
ATOM 758 C C . ASN A 1 97 ? 5.487 -9.722 -16.620 1.00 88.81 97 ASN A C 1
ATOM 760 O O . ASN A 1 97 ? 4.752 -10.183 -15.750 1.00 88.81 97 ASN A O 1
ATOM 764 N N . LEU A 1 98 ? 5.418 -8.435 -16.984 1.00 88.31 98 LEU A N 1
ATOM 765 C CA . LEU A 1 98 ? 4.341 -7.542 -16.540 1.00 88.31 98 LEU A CA 1
ATOM 766 C C . LEU A 1 98 ? 3.081 -7.699 -17.406 1.00 88.31 98 LEU A C 1
ATOM 768 O O . LEU A 1 98 ? 2.016 -7.201 -17.026 1.00 88.31 98 LEU A O 1
ATOM 772 N N . LYS A 1 99 ? 3.189 -8.393 -18.550 1.00 87.12 99 LYS A N 1
ATOM 773 C CA . LYS A 1 99 ? 2.066 -8.703 -19.434 1.00 87.12 99 LYS A CA 1
ATOM 774 C C . LYS A 1 99 ? 1.191 -9.817 -18.857 1.00 87.12 99 LYS A C 1
ATOM 776 O O . LYS A 1 99 ? 1.677 -10.756 -18.231 1.00 87.12 99 LYS A O 1
ATOM 781 N N . SER A 1 100 ? -0.107 -9.748 -19.127 1.00 82.94 100 SER A N 1
ATOM 782 C CA . SER A 1 100 ? -1.045 -10.848 -18.926 1.00 82.94 100 SER A CA 1
ATOM 783 C C . SER A 1 100 ? -1.199 -11.601 -20.243 1.00 82.94 100 SER A C 1
ATOM 785 O O . SER A 1 100 ? -1.837 -11.103 -21.165 1.00 82.94 100 SER A O 1
ATOM 787 N N . SER A 1 101 ? -0.630 -12.803 -20.340 1.00 74.06 101 SER A N 1
ATOM 788 C CA . SER A 1 101 ? -0.809 -13.685 -21.506 1.00 74.06 101 SER A CA 1
ATOM 789 C C . SER A 1 101 ? -2.183 -14.362 -21.545 1.00 74.06 101 SER A C 1
ATOM 791 O O . SER A 1 101 ? -2.569 -14.926 -22.562 1.00 74.06 101 SER A O 1
ATOM 793 N N . THR A 1 102 ? -2.936 -14.297 -20.446 1.00 78.12 102 THR A N 1
ATOM 794 C CA . THR A 1 102 ? -4.296 -14.830 -20.345 1.00 78.12 102 THR A CA 1
ATOM 795 C C . THR A 1 102 ? -5.286 -13.672 -20.326 1.00 78.12 102 THR A C 1
ATOM 797 O O . THR A 1 102 ? -5.182 -12.775 -19.480 1.00 78.12 102 THR A O 1
ATOM 800 N N . TYR A 1 103 ? -6.254 -13.695 -21.243 1.00 70.62 103 TYR A N 1
ATOM 801 C CA . TYR A 1 103 ? -7.345 -12.724 -21.273 1.00 70.62 103 TYR A CA 1
ATOM 802 C C . TYR A 1 103 ? -8.110 -12.733 -19.939 1.00 70.62 103 TYR A C 1
ATOM 804 O O . TYR A 1 103 ? -8.420 -13.793 -19.402 1.00 70.62 103 TYR A O 1
ATOM 812 N N . GLY A 1 104 ? -8.365 -11.554 -19.368 1.00 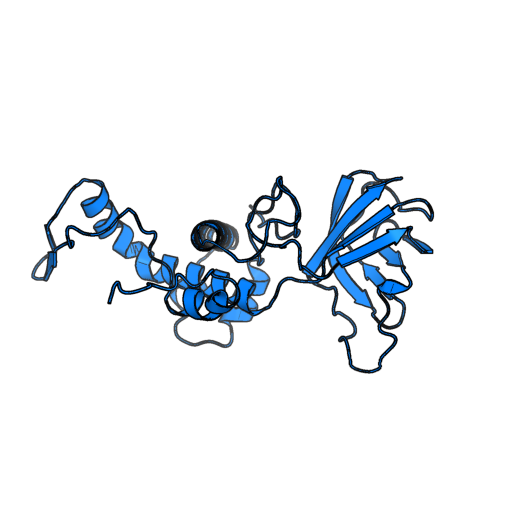67.81 104 GLY A N 1
ATOM 813 C CA . GLY A 1 104 ? -9.156 -11.395 -18.141 1.00 67.81 104 GLY A CA 1
ATOM 814 C C . GLY A 1 104 ? -8.490 -11.817 -16.822 1.00 67.81 104 GLY A C 1
ATOM 815 O O . GLY A 1 104 ? -9.043 -11.529 -15.765 1.00 67.81 104 GLY A O 1
ATOM 816 N N . LYS A 1 105 ? -7.297 -12.436 -16.829 1.00 74.75 105 LYS A N 1
ATOM 817 C CA . LYS A 1 105 ? -6.616 -12.867 -15.587 1.00 74.75 105 LYS A CA 1
ATOM 818 C C . LYS A 1 105 ? -6.240 -11.693 -14.679 1.00 74.75 105 LYS A C 1
ATOM 820 O O . LYS A 1 105 ? -6.331 -11.805 -13.459 1.00 74.75 105 LYS A O 1
ATOM 825 N N . TYR A 1 106 ? -5.820 -10.576 -15.272 1.00 79.56 106 TYR A N 1
ATOM 826 C CA . TYR A 1 106 ? -5.467 -9.346 -14.566 1.00 79.56 106 TYR A CA 1
ATOM 827 C C . TYR A 1 106 ? -6.114 -8.137 -15.253 1.00 79.56 106 TYR A C 1
ATOM 829 O O . TYR A 1 106 ? -5.955 -7.996 -16.469 1.00 79.56 106 TYR A O 1
ATOM 837 N N . PRO A 1 107 ? -6.793 -7.236 -14.511 1.00 82.56 107 PRO A N 1
ATOM 838 C CA . PRO A 1 107 ? -7.269 -5.968 -15.061 1.00 82.56 107 PRO A CA 1
ATOM 839 C C . PRO A 1 107 ? -6.126 -5.155 -15.679 1.00 82.56 107 PRO A C 1
ATOM 841 O O . PRO A 1 107 ? -4.973 -5.298 -15.269 1.00 82.56 107 PRO A O 1
ATOM 844 N N . THR A 1 108 ? -6.440 -4.245 -16.605 1.00 81.31 108 THR A N 1
ATOM 845 C CA . THR A 1 108 ? -5.438 -3.428 -17.317 1.00 81.31 108 THR A CA 1
ATOM 846 C C . THR A 1 108 ? -4.468 -2.715 -16.370 1.00 81.31 108 THR A C 1
ATOM 848 O O . THR A 1 108 ? -3.272 -2.691 -16.638 1.00 81.31 108 THR A O 1
ATOM 851 N N . SER A 1 109 ? -4.969 -2.235 -15.224 1.00 86.69 109 SER A N 1
ATOM 852 C CA . SER A 1 109 ? -4.207 -1.512 -14.196 1.00 86.69 109 SER A CA 1
ATOM 853 C C . SER A 1 109 ? -3.826 -2.370 -12.980 1.00 86.69 109 SER A C 1
ATOM 855 O O . SER A 1 109 ? -3.706 -1.841 -11.876 1.00 86.69 109 SER A O 1
ATOM 857 N N . TYR A 1 110 ? -3.656 -3.685 -13.141 1.00 89.44 110 TYR A N 1
ATOM 858 C CA . TYR A 1 110 ? -3.414 -4.609 -12.023 1.00 89.44 110 TYR A CA 1
ATOM 859 C C . TYR A 1 110 ? -2.226 -4.232 -11.130 1.00 89.44 110 TYR A C 1
ATOM 861 O O . TYR A 1 110 ? -2.315 -4.398 -9.922 1.00 89.44 110 TYR A O 1
ATOM 869 N N . TRP A 1 111 ? -1.136 -3.696 -11.686 1.00 91.62 111 TRP A N 1
ATOM 870 C CA . TRP A 1 111 ? 0.057 -3.335 -10.908 1.00 91.62 111 TRP A CA 1
ATOM 871 C C . TRP A 1 111 ? -0.062 -1.980 -10.192 1.00 91.62 111 TRP A C 1
ATOM 873 O O . TRP A 1 111 ? 0.849 -1.581 -9.470 1.00 91.62 111 TRP A O 1
ATOM 883 N N . LYS A 1 112 ? -1.170 -1.249 -10.373 1.00 91.56 112 LYS A N 1
ATOM 884 C CA . LYS A 1 112 ? -1.404 0.040 -9.707 1.00 91.56 112 LYS A CA 1
ATOM 885 C C . LYS A 1 112 ? -1.382 -0.135 -8.187 1.00 91.56 112 LYS A C 1
ATOM 887 O O . LYS A 1 112 ? -2.001 -1.064 -7.678 1.00 91.56 112 LYS A O 1
ATOM 892 N N . TYR A 1 113 ? -0.731 0.792 -7.481 1.00 91.31 113 TYR A N 1
ATOM 893 C CA . TYR A 1 113 ? -0.464 0.744 -6.031 1.00 91.31 113 TYR A CA 1
ATOM 894 C C . TYR A 1 113 ? 0.574 -0.297 -5.583 1.00 91.31 113 TYR A C 1
ATOM 896 O O . TYR A 1 113 ? 0.805 -0.439 -4.385 1.00 91.31 113 TYR A O 1
ATOM 904 N N . GLY A 1 114 ? 1.206 -1.011 -6.515 1.00 93.62 114 GLY A N 1
ATOM 905 C CA . GLY A 1 114 ? 2.461 -1.704 -6.247 1.00 93.62 114 GLY A CA 1
ATOM 906 C C . GLY A 1 114 ? 3.644 -0.733 -6.172 1.00 93.62 114 GLY A C 1
ATOM 907 O O . GLY A 1 114 ? 3.499 0.473 -6.408 1.00 93.62 114 GLY A O 1
ATOM 908 N N . SER A 1 115 ? 4.830 -1.264 -5.892 1.00 94.94 115 SER A N 1
ATOM 909 C CA . SER A 1 115 ? 6.093 -0.518 -5.897 1.00 94.94 115 SER A CA 1
ATOM 910 C C . SER A 1 115 ? 7.071 -1.100 -6.913 1.00 94.94 115 SER A C 1
ATOM 912 O O . SER A 1 115 ? 7.027 -2.281 -7.257 1.00 94.94 115 SER A O 1
ATOM 914 N N . VAL A 1 116 ? 7.959 -0.243 -7.404 1.00 94.81 116 VAL A N 1
ATOM 915 C CA . VAL A 1 116 ? 9.110 -0.612 -8.227 1.00 94.81 116 VAL A CA 1
ATOM 916 C C . VAL A 1 116 ? 10.359 -0.260 -7.455 1.00 94.81 116 VAL A C 1
ATOM 918 O O . VAL A 1 116 ? 10.482 0.870 -6.988 1.00 94.81 116 VAL A O 1
ATOM 921 N N . HIS A 1 117 ? 11.272 -1.215 -7.363 1.00 94.50 117 HIS A N 1
ATOM 922 C CA . HIS A 1 117 ? 12.589 -1.063 -6.770 1.00 94.50 117 HIS A CA 1
ATOM 923 C C . HIS A 1 117 ? 13.620 -1.264 -7.870 1.00 94.50 117 HIS A C 1
ATOM 925 O O . HIS A 1 117 ? 13.627 -2.318 -8.507 1.00 94.50 117 HIS A O 1
ATOM 931 N N . ILE A 1 118 ? 14.484 -0.280 -8.097 1.00 92.75 118 ILE A N 1
ATOM 932 C CA . ILE A 1 118 ? 15.624 -0.451 -8.994 1.00 92.75 118 ILE A CA 1
ATOM 933 C C . ILE A 1 118 ? 16.781 -1.069 -8.211 1.00 92.75 118 ILE A C 1
ATOM 935 O O . ILE A 1 118 ? 17.293 -0.469 -7.266 1.00 92.75 118 ILE A O 1
ATOM 939 N N . THR A 1 119 ? 17.177 -2.280 -8.592 1.00 92.19 119 THR A N 1
ATOM 940 C CA . THR A 1 119 ? 18.175 -3.080 -7.870 1.00 92.19 119 THR A CA 1
ATOM 941 C C . THR A 1 119 ? 19.556 -3.026 -8.498 1.00 92.19 119 THR A C 1
ATOM 943 O O . THR A 1 119 ? 20.544 -3.222 -7.796 1.00 92.19 119 THR A O 1
ATOM 946 N N . THR A 1 120 ? 19.648 -2.755 -9.799 1.00 91.00 120 THR A N 1
ATOM 947 C CA . THR A 1 120 ? 20.921 -2.622 -10.515 1.00 91.00 120 THR A CA 1
ATOM 948 C C . THR A 1 120 ? 20.811 -1.592 -11.635 1.00 91.00 120 THR A C 1
ATOM 950 O O . THR A 1 120 ? 19.723 -1.288 -12.127 1.00 91.00 120 THR A O 1
ATOM 953 N N . GLY A 1 121 ? 21.954 -1.062 -12.069 1.00 87.38 121 GLY A N 1
ATOM 954 C CA . GLY A 1 121 ? 22.020 -0.078 -13.145 1.00 87.38 121 GLY A CA 1
ATOM 955 C C . GLY A 1 121 ? 21.586 1.319 -12.702 1.00 87.38 121 GLY A C 1
ATOM 956 O O . GLY A 1 121 ? 21.691 1.683 -11.533 1.00 87.38 121 GLY A O 1
ATOM 957 N N . THR A 1 122 ? 21.125 2.115 -13.661 1.00 83.81 122 THR A N 1
ATOM 958 C CA . THR A 1 122 ? 20.813 3.533 -13.455 1.00 83.81 122 THR A CA 1
ATOM 959 C C . THR A 1 122 ? 19.302 3.749 -13.541 1.00 83.81 122 THR A C 1
ATOM 961 O O . THR A 1 122 ? 18.719 3.324 -14.543 1.00 83.81 122 THR A O 1
ATOM 964 N N . PRO A 1 123 ? 18.647 4.403 -12.558 1.00 85.56 123 PRO A N 1
ATOM 965 C CA . PRO A 1 123 ? 19.164 4.871 -11.262 1.00 85.56 123 PRO A CA 1
ATOM 966 C C . PRO A 1 123 ? 19.101 3.795 -10.166 1.00 85.56 123 PRO A C 1
ATOM 968 O O . PRO A 1 123 ? 18.035 3.259 -9.888 1.00 85.56 123 PRO A O 1
ATOM 971 N N . LEU A 1 124 ? 20.219 3.523 -9.495 1.00 89.56 124 LEU A N 1
ATOM 972 C CA . LEU A 1 124 ? 20.290 2.532 -8.419 1.00 89.56 124 LEU A CA 1
ATOM 973 C C . LEU A 1 124 ? 19.495 2.971 -7.174 1.00 89.56 124 LEU A C 1
ATOM 975 O O . LEU A 1 124 ? 19.561 4.134 -6.784 1.00 89.56 124 LEU A O 1
ATOM 979 N N . ASN A 1 125 ? 18.812 2.027 -6.514 1.00 90.31 125 ASN A N 1
ATOM 980 C CA . ASN A 1 125 ? 18.062 2.206 -5.257 1.00 90.31 125 ASN A CA 1
ATOM 981 C C . ASN A 1 125 ? 16.835 3.126 -5.329 1.00 90.31 125 ASN A C 1
ATOM 983 O O . ASN A 1 125 ? 16.233 3.450 -4.304 1.00 90.31 125 ASN A O 1
ATOM 987 N N . ASP A 1 126 ? 16.418 3.524 -6.526 1.00 92.75 126 ASP A N 1
ATOM 988 C CA . ASP A 1 126 ? 15.194 4.291 -6.697 1.00 92.75 126 ASP A CA 1
ATOM 989 C C . ASP A 1 126 ? 13.969 3.409 -6.401 1.00 92.75 126 ASP A C 1
ATOM 991 O O . ASP A 1 126 ? 13.746 2.384 -7.053 1.00 92.75 126 ASP A O 1
ATOM 995 N N . ILE A 1 127 ? 13.147 3.837 -5.437 1.00 93.94 127 ILE A N 1
ATOM 996 C CA . ILE A 1 127 ? 11.867 3.196 -5.111 1.00 93.94 127 ILE A CA 1
ATOM 997 C C . ILE A 1 127 ? 10.715 4.141 -5.449 1.00 93.94 127 ILE A C 1
ATOM 999 O O . ILE A 1 127 ? 10.608 5.250 -4.903 1.00 93.94 127 ILE A O 1
ATOM 1003 N N . LYS A 1 128 ? 9.819 3.697 -6.335 1.00 94.19 128 LYS A N 1
ATOM 1004 C CA . LYS A 1 128 ? 8.672 4.489 -6.803 1.00 94.19 128 LYS A CA 1
ATOM 1005 C C . LYS A 1 128 ? 7.369 3.703 -6.707 1.00 94.19 128 LYS A C 1
ATOM 1007 O O . LYS A 1 128 ? 7.336 2.492 -6.907 1.00 94.19 128 LYS A O 1
ATOM 1012 N N . LEU A 1 129 ? 6.284 4.419 -6.422 1.00 93.62 129 LEU A N 1
ATOM 1013 C CA . LEU A 1 129 ? 4.930 3.870 -6.458 1.00 93.62 129 LEU A CA 1
ATOM 1014 C C . LEU A 1 129 ? 4.426 3.822 -7.906 1.00 93.62 129 LEU A C 1
ATOM 1016 O O . LEU A 1 129 ? 4.650 4.755 -8.682 1.00 93.62 129 LEU A O 1
ATOM 1020 N N . ILE A 1 130 ? 3.706 2.758 -8.252 1.00 94.06 130 ILE A N 1
ATOM 1021 C CA . ILE A 1 130 ? 3.106 2.577 -9.575 1.00 94.06 130 ILE A CA 1
ATOM 1022 C C . ILE A 1 130 ? 1.791 3.352 -9.650 1.00 94.06 130 ILE A C 1
ATOM 1024 O O . ILE A 1 130 ? 0.802 3.000 -8.998 1.00 94.06 130 ILE A O 1
ATOM 1028 N N . ALA A 1 131 ? 1.777 4.394 -10.481 1.00 92.38 131 ALA A N 1
ATOM 1029 C CA . ALA A 1 131 ? 0.614 5.243 -10.718 1.00 92.38 131 ALA A CA 1
ATOM 1030 C C . ALA A 1 131 ? -0.392 4.578 -11.669 1.00 92.38 131 ALA A C 1
ATOM 1032 O O . ALA A 1 131 ? -1.606 4.642 -11.452 1.00 92.38 131 ALA A O 1
ATOM 1033 N N . SER A 1 132 ? 0.106 3.905 -12.706 1.00 91.38 132 SER A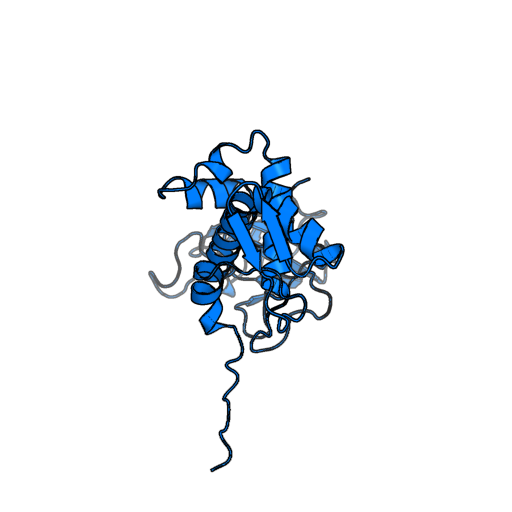 N 1
ATOM 1034 C CA . SER A 1 132 ? -0.707 3.137 -13.647 1.00 91.38 132 SER A CA 1
ATOM 1035 C C . SER A 1 132 ? 0.091 1.993 -14.266 1.00 91.38 132 SER A C 1
ATOM 1037 O O . SER A 1 132 ? 1.319 1.944 -14.206 1.00 91.38 132 SER A O 1
ATOM 1039 N N . SER A 1 133 ? -0.625 1.030 -14.839 1.00 92.19 133 SER A N 1
ATOM 1040 C CA . SER A 1 133 ? -0.024 -0.073 -15.581 1.00 92.19 133 SER A CA 1
ATOM 1041 C C . SER A 1 133 ? -0.898 -0.449 -16.765 1.00 92.19 133 SER A C 1
ATOM 1043 O O . SER A 1 133 ? -2.072 -0.086 -16.817 1.00 92.19 133 SER A O 1
ATOM 1045 N N . ASN A 1 134 ? -0.298 -1.141 -17.726 1.00 90.62 134 ASN A N 1
ATOM 1046 C CA . ASN A 1 134 ? -0.985 -1.733 -18.856 1.00 90.62 134 ASN A CA 1
ATOM 1047 C C . ASN A 1 134 ? -0.514 -3.182 -18.988 1.00 90.62 134 ASN A C 1
ATOM 1049 O O . ASN A 1 134 ? 0.603 -3.453 -19.429 1.00 90.62 134 ASN A O 1
ATOM 1053 N N . THR A 1 135 ? -1.374 -4.117 -18.594 1.00 88.00 135 THR A N 1
ATOM 1054 C CA . THR A 1 135 ? -1.095 -5.559 -18.645 1.00 88.00 135 THR A CA 1
ATOM 1055 C C . THR A 1 135 ? -1.111 -6.138 -20.063 1.00 88.00 135 THR A C 1
ATOM 1057 O O . THR A 1 135 ? -0.689 -7.274 -20.243 1.00 88.00 135 THR A O 1
ATOM 1060 N N . VAL A 1 136 ? -1.526 -5.388 -21.088 1.00 87.25 136 VAL A N 1
ATOM 1061 C CA . VAL A 1 136 ? -1.432 -5.815 -22.497 1.00 87.25 136 VAL A CA 1
ATOM 1062 C C . VAL A 1 136 ? -0.018 -5.569 -23.025 1.00 87.25 136 VAL A C 1
ATOM 1064 O O . VAL A 1 136 ? 0.620 -6.448 -23.603 1.00 87.25 136 VAL A O 1
ATOM 1067 N N . THR A 1 137 ? 0.511 -4.368 -22.788 1.00 86.31 137 THR A N 1
ATOM 1068 C CA . THR A 1 137 ? 1.848 -3.966 -23.253 1.00 86.31 137 THR A CA 1
ATOM 1069 C C . THR A 1 137 ? 2.960 -4.317 -22.265 1.00 86.31 137 THR A C 1
ATOM 1071 O O . THR A 1 137 ? 4.125 -4.365 -22.661 1.00 86.31 137 THR A O 1
ATOM 1074 N N . GLY A 1 138 ? 2.624 -4.579 -20.999 1.00 88.25 138 GLY A N 1
ATOM 1075 C CA . GLY A 1 138 ? 3.584 -4.808 -19.918 1.00 88.25 138 GLY A CA 1
ATOM 1076 C C . GLY A 1 138 ? 4.307 -3.531 -19.497 1.00 88.25 138 GLY A C 1
ATOM 1077 O O . GLY A 1 138 ? 5.445 -3.600 -19.037 1.00 88.25 138 GLY A O 1
ATOM 1078 N N . SER A 1 139 ? 3.690 -2.364 -19.718 1.00 90.31 139 SER A N 1
ATOM 1079 C CA . SER A 1 139 ? 4.235 -1.070 -19.302 1.00 90.31 139 SER A CA 1
ATOM 1080 C C . SER A 1 139 ? 3.691 -0.646 -17.949 1.00 90.31 139 SER A C 1
ATOM 1082 O O . SER A 1 139 ? 2.507 -0.835 -17.662 1.00 90.31 139 SER A O 1
ATOM 1084 N N . ILE A 1 140 ? 4.531 0.015 -17.165 1.00 92.25 140 ILE A N 1
ATOM 1085 C CA . ILE A 1 140 ? 4.123 0.698 -15.940 1.00 92.25 140 ILE A CA 1
ATOM 1086 C C . ILE A 1 140 ? 4.547 2.158 -15.991 1.00 92.25 140 ILE A C 1
ATOM 1088 O O . ILE 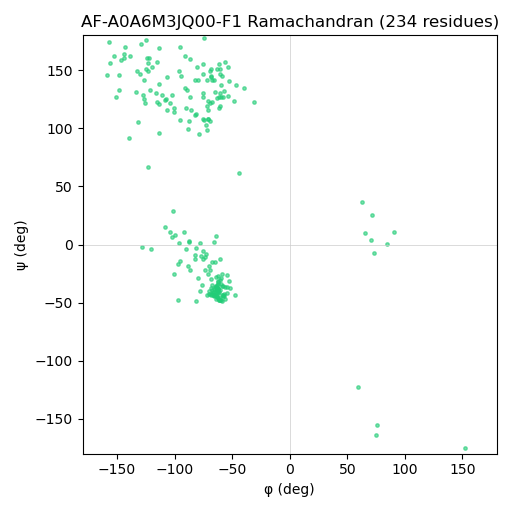A 1 140 ? 5.559 2.491 -16.609 1.00 92.25 140 ILE A O 1
ATOM 1092 N N . THR A 1 141 ? 3.781 3.002 -15.310 1.00 93.19 141 THR A N 1
ATOM 1093 C CA . THR A 1 141 ? 4.075 4.423 -15.144 1.00 93.19 141 THR A CA 1
ATOM 1094 C C . THR A 1 141 ? 4.189 4.734 -13.660 1.00 93.19 141 THR A C 1
ATOM 1096 O O . THR A 1 141 ? 3.341 4.335 -12.857 1.00 93.19 141 THR A O 1
ATOM 1099 N N . VAL A 1 142 ? 5.242 5.453 -13.298 1.00 92.69 142 VAL A N 1
ATOM 1100 C CA . VAL A 1 142 ? 5.594 5.836 -11.930 1.00 92.69 142 VAL A CA 1
ATOM 1101 C C . VAL A 1 142 ? 5.852 7.343 -11.851 1.00 92.69 142 VAL A C 1
ATOM 1103 O O . VAL A 1 142 ? 5.930 8.030 -12.872 1.00 92.69 142 VAL A O 1
ATOM 1106 N N . ALA A 1 143 ? 6.026 7.859 -10.633 1.00 89.56 143 ALA A N 1
ATOM 1107 C CA . ALA A 1 143 ? 6.660 9.162 -10.445 1.00 89.56 143 ALA A CA 1
ATOM 1108 C C . ALA A 1 143 ? 8.097 9.148 -10.992 1.00 89.56 143 ALA A C 1
ATOM 1110 O O . ALA A 1 143 ? 8.754 8.108 -10.967 1.00 89.56 143 ALA A O 1
ATOM 1111 N N . THR A 1 144 ? 8.584 10.304 -11.440 1.00 91.19 144 THR A N 1
ATOM 1112 C CA . THR A 1 144 ? 9.889 10.453 -12.093 1.00 91.19 144 THR A CA 1
ATOM 1113 C C . THR A 1 144 ? 11.014 9.768 -11.315 1.00 91.19 144 THR A C 1
ATOM 1115 O O . THR A 1 144 ? 11.234 10.031 -10.125 1.00 91.19 144 THR A O 1
ATOM 1118 N N . PHE A 1 145 ? 11.708 8.862 -11.997 1.00 90.44 145 PHE A N 1
ATOM 1119 C CA . PHE A 1 145 ? 12.971 8.285 -11.565 1.00 90.44 145 PHE A CA 1
ATOM 1120 C C . PHE A 1 145 ? 14.070 9.348 -11.589 1.00 90.44 145 PHE A C 1
ATOM 1122 O O . PHE A 1 145 ? 14.041 10.267 -12.406 1.00 90.44 145 PHE A O 1
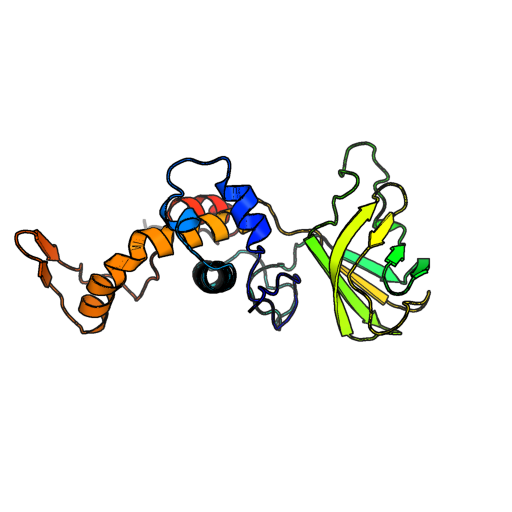ATOM 1129 N N . THR A 1 146 ? 15.061 9.203 -10.715 1.00 91.56 146 THR A N 1
ATOM 1130 C CA . THR A 1 146 ? 16.205 10.121 -10.605 1.00 91.56 146 THR A CA 1
ATOM 1131 C C . THR A 1 146 ? 17.009 10.193 -11.909 1.00 91.56 146 THR A C 1
ATOM 1133 O O . THR A 1 146 ? 17.575 11.229 -12.244 1.00 91.56 146 THR A O 1
ATOM 1136 N N . ALA A 1 147 ? 17.003 9.112 -12.688 1.00 88.50 147 ALA A N 1
ATOM 1137 C CA . ALA A 1 147 ? 17.524 9.046 -14.045 1.00 88.50 147 ALA A CA 1
ATOM 1138 C C . ALA A 1 147 ? 16.644 8.120 -14.896 1.00 88.50 147 ALA A C 1
ATOM 1140 O O . ALA A 1 147 ? 15.860 7.332 -14.369 1.00 88.50 147 ALA A O 1
ATOM 1141 N N . THR A 1 148 ? 16.768 8.199 -16.218 1.00 88.50 148 THR A N 1
ATOM 1142 C CA . THR A 1 148 ? 16.031 7.318 -17.131 1.00 88.50 148 THR A CA 1
ATOM 1143 C C . THR A 1 148 ? 16.537 5.877 -16.990 1.00 88.50 148 THR A C 1
ATOM 1145 O O . THR A 1 148 ? 17.730 5.652 -17.213 1.00 88.50 148 THR A O 1
ATOM 1148 N N . PRO A 1 149 ? 15.670 4.895 -16.657 1.00 87.69 149 PRO A N 1
ATOM 1149 C CA . PRO A 1 149 ? 16.041 3.483 -16.685 1.00 87.69 149 PRO A CA 1
ATOM 1150 C C . PRO A 1 149 ? 16.606 3.095 -18.052 1.00 87.69 149 PRO A C 1
ATOM 1152 O O . PRO A 1 149 ? 16.251 3.690 -19.063 1.00 87.69 149 PRO A O 1
ATOM 1155 N N . THR A 1 150 ? 17.467 2.094 -18.122 1.00 88.44 150 THR A N 1
ATOM 1156 C CA . THR A 1 150 ? 18.048 1.586 -19.375 1.00 88.44 150 THR A CA 1
ATOM 1157 C C . THR A 1 150 ? 17.774 0.094 -19.494 1.00 88.44 150 THR A C 1
ATOM 1159 O O . THR A 1 150 ? 17.255 -0.517 -18.563 1.00 88.44 150 THR A O 1
ATOM 1162 N N . THR A 1 151 ? 18.145 -0.533 -20.608 1.00 88.38 151 THR A N 1
ATOM 1163 C CA . THR A 1 151 ? 17.998 -1.989 -20.772 1.00 88.38 151 THR A CA 1
ATOM 1164 C C . THR A 1 151 ? 18.859 -2.812 -19.811 1.00 88.38 151 THR A C 1
ATOM 1166 O O . THR A 1 151 ? 18.598 -3.995 -19.622 1.00 88.38 151 THR A O 1
ATOM 1169 N N . ASN A 1 152 ? 19.850 -2.189 -19.168 1.00 88.31 152 ASN A N 1
ATOM 1170 C CA . ASN A 1 152 ? 20.697 -2.807 -18.146 1.00 88.31 152 ASN A CA 1
ATOM 1171 C C . ASN A 1 152 ? 20.206 -2.525 -16.717 1.00 88.31 152 ASN A C 1
ATOM 1173 O O . ASN A 1 152 ? 20.852 -2.930 -15.753 1.00 88.31 152 ASN A O 1
ATOM 1177 N N . THR A 1 153 ? 19.093 -1.806 -16.565 1.00 90.81 153 THR A N 1
ATOM 1178 C CA . THR A 1 153 ? 18.521 -1.487 -15.259 1.00 90.81 153 THR A CA 1
ATOM 1179 C C . THR A 1 153 ? 17.689 -2.669 -14.771 1.00 90.81 153 THR A C 1
ATOM 1181 O O . THR A 1 153 ? 16.642 -2.981 -15.349 1.00 90.81 153 THR A O 1
ATOM 1184 N N . GLY A 1 154 ? 18.169 -3.336 -13.723 1.00 91.75 154 GLY A N 1
ATOM 1185 C CA . GLY A 1 154 ? 17.459 -4.414 -13.049 1.00 91.75 154 GLY A CA 1
ATOM 1186 C C . GLY A 1 154 ? 16.451 -3.862 -12.055 1.00 91.75 154 GLY A C 1
ATOM 1187 O O . GLY A 1 154 ? 16.697 -2.861 -11.378 1.00 91.75 154 GLY A O 1
ATOM 1188 N N . PHE A 1 155 ? 15.297 -4.510 -11.969 1.00 93.81 155 PHE A N 1
ATOM 1189 C CA . PHE A 1 155 ? 14.219 -4.079 -11.097 1.00 93.81 155 PHE A CA 1
ATOM 1190 C C . PHE A 1 155 ? 13.540 -5.251 -10.388 1.00 93.81 155 PHE A C 1
ATOM 1192 O O . PHE A 1 155 ? 13.595 -6.409 -10.813 1.00 93.81 155 PHE A O 1
ATOM 1199 N N . ILE A 1 156 ? 12.814 -4.904 -9.330 1.00 94.81 156 ILE A N 1
ATOM 1200 C CA . ILE A 1 156 ? 11.814 -5.741 -8.673 1.00 94.81 156 ILE A CA 1
ATOM 1201 C C . ILE A 1 156 ? 10.511 -4.940 -8.634 1.00 94.81 156 ILE A C 1
ATOM 1203 O O . ILE A 1 156 ? 10.465 -3.831 -8.106 1.00 94.81 156 ILE A O 1
ATOM 1207 N N . VAL A 1 157 ? 9.451 -5.489 -9.222 1.00 94.88 157 VAL A N 1
ATOM 1208 C CA . VAL A 1 157 ? 8.093 -4.945 -9.148 1.00 94.88 157 VAL A CA 1
ATOM 1209 C C . VAL A 1 157 ? 7.283 -5.773 -8.172 1.00 94.88 157 VAL A C 1
ATOM 1211 O O . VAL A 1 157 ? 7.091 -6.969 -8.388 1.00 94.88 157 VAL A O 1
ATOM 1214 N N . PHE A 1 158 ? 6.745 -5.129 -7.145 1.00 95.62 158 PHE A N 1
ATOM 1215 C CA . PHE A 1 158 ? 5.790 -5.730 -6.225 1.00 95.62 158 PHE A CA 1
ATOM 1216 C C . PHE A 1 158 ? 4.368 -5.526 -6.749 1.00 95.62 158 PHE A C 1
ATOM 1218 O O . PHE A 1 158 ? 3.983 -4.418 -7.130 1.00 95.62 158 PHE A O 1
ATOM 1225 N N . ALA A 1 159 ? 3.555 -6.584 -6.747 1.00 93.94 159 ALA A N 1
ATOM 1226 C CA . ALA A 1 159 ? 2.113 -6.457 -6.964 1.00 93.94 159 ALA A CA 1
ATOM 1227 C C . ALA A 1 159 ? 1.482 -5.596 -5.851 1.00 93.94 159 ALA A C 1
ATOM 1229 O O . ALA A 1 159 ? 2.040 -5.540 -4.750 1.00 93.94 159 ALA A O 1
ATOM 1230 N N . PRO A 1 160 ? 0.328 -4.939 -6.078 1.00 93.25 160 PRO A N 1
ATOM 1231 C CA . PRO A 1 160 ? -0.355 -4.253 -4.991 1.00 93.25 160 PRO A CA 1
ATOM 1232 C C . PRO A 1 160 ? -0.706 -5.227 -3.872 1.00 93.25 160 PRO A C 1
ATOM 1234 O O . PRO A 1 160 ? -1.065 -6.381 -4.113 1.00 93.25 160 PRO A O 1
ATOM 1237 N N . ILE A 1 161 ? -0.639 -4.730 -2.643 1.00 93.62 161 ILE A N 1
ATOM 1238 C CA . ILE A 1 161 ? -1.026 -5.500 -1.471 1.00 93.62 161 ILE A CA 1
ATOM 1239 C C . ILE A 1 161 ? -2.522 -5.854 -1.514 1.00 93.62 161 ILE A C 1
ATOM 1241 O O . ILE A 1 161 ? -3.352 -5.123 -2.087 1.00 93.62 161 ILE A O 1
ATOM 1245 N N . ASP A 1 162 ? -2.862 -6.987 -0.897 1.00 93.25 162 ASP A N 1
ATOM 1246 C CA . ASP A 1 162 ? -4.230 -7.490 -0.840 1.00 93.25 162 ASP A CA 1
ATOM 1247 C C . ASP A 1 162 ? -5.192 -6.419 -0.301 1.00 93.25 162 ASP A C 1
ATOM 1249 O O . ASP A 1 162 ? -4.867 -5.634 0.599 1.00 93.25 162 ASP A O 1
ATOM 1253 N N . LYS A 1 163 ? -6.390 -6.358 -0.888 1.00 92.25 163 LYS A N 1
ATOM 1254 C CA . LYS A 1 163 ? -7.410 -5.377 -0.506 1.00 92.25 163 LYS A CA 1
ATOM 1255 C C . LYS A 1 163 ? -7.794 -5.530 0.967 1.00 92.25 163 LYS A C 1
ATOM 1257 O O . LYS A 1 163 ? -8.030 -4.524 1.621 1.00 92.25 163 LYS A O 1
ATOM 1262 N N . ASN A 1 164 ? -7.803 -6.748 1.506 1.00 94.31 164 ASN A N 1
ATOM 1263 C CA . ASN A 1 164 ? -8.163 -6.994 2.900 1.00 94.31 164 ASN A CA 1
ATOM 1264 C C . ASN A 1 164 ? -7.169 -6.365 3.878 1.00 94.31 164 ASN A C 1
ATOM 1266 O O . ASN A 1 164 ? -7.604 -5.842 4.894 1.00 94.31 164 ASN A O 1
ATOM 1270 N N . ILE A 1 165 ? -5.869 -6.348 3.563 1.00 94.62 165 ILE A N 1
ATOM 1271 C CA . ILE A 1 165 ? -4.856 -5.716 4.426 1.00 94.62 165 ILE A CA 1
ATOM 1272 C C . ILE A 1 165 ? -5.046 -4.194 4.435 1.00 94.62 165 ILE A C 1
ATOM 1274 O O . ILE A 1 165 ? -5.060 -3.572 5.494 1.00 94.62 165 ILE A O 1
ATOM 1278 N N . ARG A 1 166 ? -5.292 -3.597 3.262 1.00 94.69 166 ARG A N 1
ATOM 1279 C CA . ARG A 1 166 ? -5.605 -2.162 3.140 1.00 94.69 166 ARG A CA 1
ATOM 1280 C C . ARG A 1 166 ? -6.879 -1.783 3.882 1.00 94.69 166 ARG A C 1
ATOM 1282 O O . ARG A 1 166 ? -6.885 -0.829 4.650 1.00 94.69 166 ARG A O 1
ATOM 1289 N N . ASN A 1 167 ? -7.937 -2.561 3.685 1.00 94.62 167 ASN A N 1
ATOM 1290 C CA . ASN A 1 167 ? -9.204 -2.367 4.375 1.00 94.62 167 ASN A CA 1
ATOM 1291 C C . ASN A 1 167 ? -9.047 -2.536 5.893 1.00 94.62 167 ASN A C 1
ATOM 1293 O O . ASN A 1 167 ? -9.650 -1.781 6.642 1.00 94.62 167 ASN A O 1
ATOM 1297 N N . ALA A 1 168 ? -8.228 -3.488 6.352 1.00 95.06 168 ALA A N 1
ATOM 1298 C CA . ALA A 1 168 ? -7.974 -3.699 7.774 1.00 95.06 168 ALA A CA 1
ATOM 1299 C C . ALA A 1 168 ? -7.305 -2.483 8.420 1.00 95.06 168 ALA A C 1
ATOM 1301 O O . ALA A 1 168 ? -7.703 -2.088 9.511 1.00 95.06 168 ALA A O 1
ATOM 1302 N N . GLN A 1 169 ? -6.346 -1.855 7.731 1.00 95.62 169 GLN A N 1
ATOM 1303 C CA . GLN A 1 169 ? -5.757 -0.602 8.198 1.00 95.62 169 GLN A CA 1
ATOM 1304 C C . GLN A 1 169 ? -6.808 0.514 8.283 1.00 95.62 169 GLN A C 1
ATOM 1306 O O . GLN A 1 169 ? -6.838 1.241 9.272 1.00 95.62 169 GLN A O 1
ATOM 1311 N N . CYS A 1 170 ? -7.702 0.627 7.294 1.00 94.94 170 CYS A N 1
ATOM 1312 C CA . CYS A 1 170 ? -8.812 1.578 7.362 1.00 94.94 170 CYS A CA 1
ATOM 1313 C C . CYS A 1 170 ? -9.731 1.291 8.565 1.00 94.94 170 CYS A C 1
ATOM 1315 O O . CYS A 1 170 ? -10.021 2.196 9.340 1.00 94.94 170 CYS A O 1
ATOM 1317 N N . GLU A 1 171 ? -10.154 0.041 8.787 1.00 93.44 171 GLU A N 1
ATOM 1318 C CA . GLU A 1 171 ? -10.990 -0.306 9.950 1.00 93.44 171 GLU A CA 1
ATOM 1319 C C . GLU A 1 171 ? -10.300 -0.010 11.282 1.00 93.44 171 GLU A C 1
ATOM 1321 O O . GLU A 1 171 ? -10.955 0.445 12.219 1.00 93.44 171 GLU A O 1
ATOM 1326 N N . GLN A 1 172 ? -8.994 -0.266 11.377 1.00 91.19 172 GLN A N 1
ATOM 1327 C CA . GLN A 1 172 ? -8.221 0.061 12.570 1.00 91.19 172 GLN A CA 1
ATOM 1328 C C . GLN A 1 172 ? -8.157 1.577 12.777 1.00 91.19 172 GLN A C 1
ATOM 1330 O O . GLN A 1 172 ? -8.383 2.040 13.888 1.00 91.19 172 GLN A O 1
ATOM 1335 N N . ALA A 1 173 ? -7.949 2.358 11.715 1.00 92.12 173 ALA A N 1
ATOM 1336 C CA . ALA A 1 173 ? -7.955 3.817 11.787 1.00 92.12 173 ALA A CA 1
ATOM 1337 C C . ALA A 1 173 ? -9.304 4.367 12.276 1.00 92.12 173 ALA A C 1
ATOM 1339 O O . ALA A 1 173 ? -9.341 5.193 13.184 1.00 92.12 173 ALA A O 1
ATOM 1340 N N . LEU A 1 174 ? -10.422 3.871 11.735 1.00 91.50 174 LEU A N 1
ATOM 1341 C CA . LEU A 1 174 ? -11.755 4.272 12.193 1.00 91.50 174 LEU A CA 1
ATOM 1342 C C . LEU A 1 174 ? -12.004 3.869 13.653 1.00 91.50 174 LEU A C 1
ATOM 1344 O O . LEU A 1 174 ? -12.635 4.612 14.400 1.00 91.50 174 LEU A O 1
ATOM 1348 N N . PHE A 1 175 ? -11.512 2.702 14.066 1.00 89.06 175 PHE A N 1
ATOM 1349 C CA . PHE A 1 175 ? -11.615 2.248 15.448 1.00 89.06 175 PHE A CA 1
ATOM 1350 C C . PHE A 1 175 ? -10.809 3.134 16.401 1.00 89.06 175 PHE A C 1
ATOM 1352 O O . PHE A 1 175 ? -11.337 3.509 17.442 1.00 89.06 175 PHE A O 1
ATOM 1359 N N . ILE A 1 176 ? -9.581 3.517 16.045 1.00 86.62 176 ILE A N 1
ATOM 1360 C CA . ILE A 1 176 ? -8.783 4.466 16.834 1.00 86.62 176 ILE A CA 1
ATOM 1361 C C . ILE A 1 176 ? -9.564 5.767 17.020 1.00 86.62 176 ILE A C 1
ATOM 1363 O O . ILE A 1 176 ? -9.701 6.230 18.142 1.00 86.62 176 ILE A O 1
ATOM 1367 N N . LEU A 1 177 ? -10.157 6.306 15.952 1.00 87.19 177 LEU A N 1
ATOM 1368 C CA . LEU A 1 177 ? -10.917 7.559 16.013 1.00 87.19 177 LEU A CA 1
ATOM 1369 C C . LEU A 1 177 ? -12.157 7.466 16.897 1.00 87.19 177 LEU A C 1
ATOM 1371 O O . LEU A 1 177 ? -12.365 8.312 17.759 1.00 87.19 177 LEU A O 1
ATOM 1375 N N . LYS A 1 178 ? -12.953 6.405 16.740 1.00 84.31 178 LYS A N 1
ATOM 1376 C CA . LYS A 1 178 ? -14.136 6.172 17.584 1.00 84.31 178 LYS A CA 1
ATOM 1377 C C . LYS A 1 178 ? -13.778 6.025 19.059 1.00 84.31 178 LYS A C 1
ATOM 1379 O O . LYS A 1 178 ? -14.570 6.388 19.922 1.00 84.31 178 LYS A O 1
ATOM 1384 N N . ASN A 1 179 ? -12.590 5.501 19.340 1.00 74.00 179 ASN A N 1
ATOM 1385 C CA . ASN A 1 179 ? -12.090 5.313 20.692 1.00 74.00 179 ASN A CA 1
ATOM 1386 C C . ASN A 1 179 ? -11.108 6.411 21.127 1.00 74.00 179 ASN A C 1
ATOM 1388 O O . ASN A 1 179 ? -10.541 6.292 22.208 1.00 74.00 179 ASN A O 1
ATOM 1392 N N . ALA A 1 180 ? -10.927 7.488 20.357 1.00 66.12 180 ALA A N 1
ATOM 1393 C CA . ALA A 1 180 ? -9.995 8.559 20.709 1.00 66.12 180 ALA A CA 1
ATOM 1394 C C . ALA A 1 180 ? -10.413 9.247 22.021 1.00 66.12 180 ALA A C 1
ATOM 1396 O O . ALA A 1 180 ? -9.578 9.556 22.857 1.00 66.12 180 ALA A O 1
ATOM 1397 N N . ASN A 1 181 ? -11.716 9.358 22.301 1.00 54.31 181 ASN A N 1
ATOM 1398 C CA . ASN A 1 181 ? -12.202 9.858 23.597 1.00 54.31 181 ASN A CA 1
ATOM 1399 C C . ASN A 1 181 ? -11.962 8.876 24.768 1.00 54.31 181 ASN A C 1
ATOM 1401 O O . ASN A 1 181 ? -11.963 9.283 25.933 1.00 54.31 181 ASN A O 1
ATOM 1405 N N . ILE A 1 182 ? -11.716 7.592 24.475 1.00 50.88 182 ILE A N 1
ATOM 1406 C CA . ILE A 1 182 ? -11.313 6.564 25.451 1.00 50.88 182 ILE A CA 1
ATOM 1407 C C . ILE A 1 182 ? -9.826 6.723 25.809 1.00 50.88 182 ILE A C 1
ATOM 1409 O O . ILE A 1 182 ? -9.390 6.135 26.791 1.00 50.88 182 ILE A O 1
ATOM 1413 N N . GLU A 1 183 ? -9.043 7.563 25.115 1.00 48.53 183 GLU A N 1
ATOM 1414 C CA . GLU A 1 183 ? -7.687 7.934 25.560 1.00 48.53 183 GLU A CA 1
ATOM 1415 C C . GLU A 1 183 ? -7.688 8.446 27.003 1.00 48.53 183 GLU A C 1
ATOM 1417 O O . GLU A 1 183 ? -6.756 8.155 27.736 1.00 48.53 183 GLU A O 1
ATOM 1422 N N . SER A 1 184 ? -8.760 9.096 27.473 1.00 50.09 184 SER A N 1
ATOM 1423 C CA . SER A 1 184 ? -8.919 9.427 28.897 1.00 50.09 184 SER A CA 1
ATOM 1424 C C . SER A 1 184 ? -8.898 8.176 29.795 1.00 50.09 184 SER A C 1
ATOM 1426 O O . SER A 1 184 ? -8.121 8.111 30.741 1.00 50.09 184 SER A O 1
ATOM 1428 N N . LEU A 1 185 ? -9.668 7.137 29.459 1.00 48.12 185 LEU A N 1
ATOM 1429 C CA . LEU A 1 185 ? -9.703 5.845 30.158 1.00 48.12 185 LEU A CA 1
ATOM 1430 C C . LEU A 1 185 ? -8.388 5.062 30.046 1.00 48.12 185 LEU A C 1
ATOM 1432 O O . LEU A 1 185 ? -7.961 4.455 31.029 1.00 48.12 185 LEU A O 1
ATOM 1436 N N . TYR A 1 186 ? -7.729 5.090 28.886 1.00 51.47 186 TYR A N 1
ATOM 1437 C CA . TYR A 1 186 ? -6.407 4.485 28.713 1.00 51.47 186 TYR A CA 1
ATOM 1438 C C . TYR A 1 186 ? -5.332 5.245 29.488 1.00 51.47 186 TYR A C 1
ATOM 1440 O O . TYR A 1 186 ? -4.520 4.598 30.130 1.00 51.47 186 TYR A O 1
ATOM 1448 N N . ASN A 1 187 ? -5.390 6.576 29.557 1.00 54.56 187 ASN A N 1
ATOM 1449 C CA . ASN A 1 187 ? -4.515 7.384 30.407 1.00 54.56 187 ASN A CA 1
ATOM 1450 C C . ASN A 1 187 ? -4.721 7.056 31.891 1.00 54.56 187 ASN A C 1
ATOM 1452 O O . ASN A 1 187 ? -3.745 6.978 32.630 1.00 54.56 187 ASN A O 1
ATOM 1456 N N . TYR A 1 188 ? -5.958 6.807 32.341 1.00 54.25 188 TYR A N 1
ATOM 1457 C CA . TYR A 1 188 ? -6.203 6.344 33.711 1.00 54.25 188 TYR A CA 1
ATOM 1458 C C . TYR A 1 188 ? -5.646 4.935 33.953 1.00 54.25 188 TYR A C 1
ATOM 1460 O O . TYR A 1 188 ? -5.022 4.702 34.988 1.00 54.25 188 TYR A O 1
ATOM 1468 N N . ARG A 1 189 ? -5.810 4.005 33.002 1.00 50.28 189 ARG A N 1
ATOM 1469 C CA . ARG A 1 189 ? -5.211 2.661 33.075 1.00 50.28 189 ARG A CA 1
ATOM 1470 C C . ARG A 1 189 ? -3.678 2.720 33.083 1.00 50.28 189 ARG A C 1
ATOM 1472 O O . ARG A 1 189 ? -3.056 2.059 33.909 1.00 50.28 189 ARG A O 1
ATOM 1479 N N . ASP A 1 190 ? -3.084 3.513 32.198 1.00 49.16 190 ASP A N 1
ATOM 1480 C CA . ASP A 1 190 ? -1.634 3.671 32.031 1.00 49.16 190 ASP A CA 1
ATOM 1481 C C . ASP A 1 190 ? -1.018 4.448 33.214 1.00 49.16 190 ASP A C 1
ATOM 1483 O O . ASP A 1 190 ? 0.127 4.204 33.587 1.00 49.16 190 ASP A O 1
ATOM 1487 N N . ALA A 1 191 ? -1.804 5.291 33.896 1.00 54.81 191 ALA A N 1
ATOM 1488 C CA . ALA A 1 191 ? -1.482 5.869 35.205 1.00 54.81 191 ALA A CA 1
ATOM 1489 C C . ALA A 1 191 ? -1.690 4.893 36.389 1.00 54.81 191 ALA A C 1
ATOM 1491 O O . ALA A 1 191 ? -1.462 5.263 37.542 1.00 54.81 191 ALA A O 1
ATOM 1492 N N . GLY A 1 192 ? -2.110 3.648 36.135 1.00 51.25 192 GLY A N 1
ATOM 1493 C CA . GLY A 1 192 ? -2.237 2.584 37.136 1.00 51.25 192 GLY A CA 1
ATOM 1494 C C . GLY A 1 192 ? -3.599 2.475 37.832 1.00 51.25 192 GLY A C 1
ATOM 1495 O O . GLY A 1 192 ? -3.717 1.734 38.814 1.00 51.25 192 GLY A O 1
ATOM 1496 N N . ALA A 1 193 ? -4.640 3.167 37.360 1.00 51.69 193 ALA A N 1
ATOM 1497 C CA . ALA A 1 193 ? -5.983 3.058 37.927 1.00 51.69 193 ALA A CA 1
ATOM 1498 C C . ALA A 1 193 ? -6.615 1.693 37.592 1.00 51.69 193 ALA A C 1
ATOM 1500 O O . ALA A 1 193 ? -6.739 1.308 36.431 1.00 51.69 193 ALA A O 1
ATOM 1501 N N . ARG A 1 194 ? -7.033 0.947 38.624 1.00 54.16 194 ARG A N 1
ATOM 1502 C CA . ARG A 1 194 ? -7.731 -0.354 38.492 1.00 54.16 194 ARG A CA 1
ATOM 1503 C C . ARG A 1 194 ? -9.242 -0.211 38.331 1.00 54.16 194 ARG A C 1
ATOM 1505 O O . ARG A 1 194 ? -9.907 -1.111 37.824 1.00 54.16 194 ARG A O 1
ATOM 1512 N N . GLU A 1 195 ? -9.764 0.922 38.766 1.00 57.69 195 GLU A N 1
ATOM 1513 C CA . GLU A 1 195 ? -11.170 1.276 38.723 1.00 57.69 195 GLU A CA 1
ATOM 1514 C C . GLU A 1 195 ? -11.247 2.791 38.550 1.00 57.69 195 GLU A C 1
ATOM 1516 O O . GLU A 1 195 ? -10.505 3.524 39.207 1.00 57.69 195 GLU A O 1
ATOM 1521 N N . VAL A 1 196 ? -12.088 3.250 37.629 1.00 65.19 196 VAL A N 1
ATOM 1522 C CA . VAL A 1 196 ? -12.350 4.676 37.419 1.00 65.19 196 VAL A CA 1
ATOM 1523 C C . VAL A 1 196 ? -13.851 4.875 37.463 1.00 65.19 196 VAL A C 1
ATOM 1525 O O . VAL A 1 196 ? -14.612 4.175 36.790 1.00 65.19 196 VAL A O 1
ATOM 1528 N N . GLU A 1 197 ? -14.261 5.830 38.282 1.00 56.84 197 GLU A N 1
ATOM 1529 C CA . GLU A 1 197 ? -15.641 6.261 38.417 1.00 56.84 197 GLU A CA 1
ATOM 1530 C C . GLU A 1 197 ? -15.799 7.553 37.617 1.00 56.84 197 GLU A C 1
ATOM 1532 O O . GLU A 1 197 ? -15.146 8.561 37.892 1.00 56.84 197 GLU A O 1
ATOM 1537 N N . ILE A 1 198 ? -16.600 7.489 36.555 1.00 61.00 198 ILE A N 1
ATOM 1538 C CA . ILE A 1 198 ? -16.897 8.626 35.686 1.00 61.00 198 ILE A CA 1
ATOM 1539 C C . ILE A 1 198 ? -18.378 8.933 35.866 1.00 61.00 198 ILE A C 1
ATOM 1541 O O . ILE A 1 198 ? -19.234 8.296 35.248 1.00 61.00 198 ILE A O 1
ATOM 1545 N N . GLY A 1 199 ? -18.680 9.897 36.736 1.00 72.38 199 GLY A N 1
ATOM 1546 C CA . GLY A 1 199 ? -20.060 10.189 37.124 1.00 72.38 199 GLY A CA 1
ATOM 1547 C C . GLY A 1 199 ? -20.720 8.954 37.741 1.00 72.38 199 GLY A C 1
ATOM 1548 O O . GLY A 1 199 ? -20.178 8.384 38.679 1.00 72.38 199 GLY A O 1
ATOM 1549 N N . ASP A 1 200 ? -21.841 8.510 37.169 1.00 70.81 200 ASP A N 1
ATOM 1550 C CA . ASP A 1 200 ? -22.601 7.341 37.645 1.00 70.81 200 ASP A CA 1
ATOM 1551 C C . ASP A 1 200 ? -22.121 5.998 37.053 1.00 70.81 200 ASP A C 1
ATOM 1553 O O . ASP A 1 200 ? -22.728 4.950 37.288 1.00 70.81 200 ASP A O 1
ATOM 1557 N N . VAL A 1 201 ? -21.057 6.000 36.241 1.00 50.16 201 VAL A N 1
ATOM 1558 C CA . VAL A 1 201 ? -20.546 4.797 35.568 1.00 50.16 201 VAL A CA 1
ATOM 1559 C C . VAL A 1 201 ? -19.232 4.352 36.197 1.00 50.16 201 VAL A C 1
ATOM 1561 O O . VAL A 1 201 ? -18.245 5.087 36.225 1.00 50.16 201 VAL A O 1
ATOM 1564 N N . ARG A 1 202 ? -19.204 3.092 36.637 1.00 54.38 202 ARG A N 1
ATOM 1565 C CA . ARG A 1 202 ? -18.023 2.440 37.204 1.00 54.38 202 ARG A CA 1
ATOM 1566 C C . ARG A 1 202 ? -17.361 1.541 36.166 1.00 54.38 202 ARG A C 1
ATOM 1568 O O . ARG A 1 202 ? -17.959 0.564 35.712 1.00 54.38 202 ARG A O 1
ATOM 1575 N N . VAL A 1 203 ? -16.122 1.855 35.796 1.00 60.72 203 VAL A N 1
ATOM 1576 C CA . VAL A 1 203 ? -15.316 1.054 34.866 1.00 60.72 203 VAL A CA 1
ATOM 1577 C C . VAL A 1 203 ? -14.237 0.327 35.660 1.00 60.72 203 VAL A C 1
ATOM 1579 O O . VAL A 1 203 ? -13.361 0.961 36.241 1.00 60.72 203 VAL A O 1
ATOM 1582 N N . SER A 1 204 ? -14.288 -1.007 35.683 1.00 61.69 204 SER A N 1
ATOM 1583 C CA . SER A 1 204 ? -13.250 -1.848 36.290 1.00 61.69 204 SER A CA 1
ATOM 1584 C C . SER A 1 204 ? -12.348 -2.442 35.208 1.00 61.69 204 SER A C 1
ATOM 1586 O O . SER A 1 204 ? -12.819 -3.029 34.231 1.00 61.69 204 SER A O 1
ATOM 1588 N N . PHE A 1 205 ? -11.032 -2.292 35.368 1.00 60.97 205 PHE A N 1
ATOM 1589 C CA . PHE A 1 205 ? -10.053 -2.872 34.454 1.00 60.97 205 PHE A CA 1
ATOM 1590 C C . PHE A 1 205 ? -9.669 -4.270 34.950 1.00 60.97 205 PHE A C 1
ATOM 1592 O O . PHE A 1 205 ? -9.121 -4.436 36.040 1.00 60.97 205 PHE A O 1
ATOM 1599 N N . GLY A 1 206 ? -9.962 -5.302 34.155 1.00 51.03 206 GLY A N 1
ATOM 1600 C CA . GLY A 1 206 ? -9.570 -6.674 34.477 1.00 51.03 206 GLY A CA 1
ATOM 1601 C C . GLY A 1 206 ? -8.047 -6.807 34.577 1.00 51.03 206 GLY A C 1
ATOM 1602 O O . GLY A 1 206 ? -7.326 -6.412 33.665 1.00 51.03 206 GLY A O 1
ATOM 1603 N N . SER A 1 207 ? -7.555 -7.419 35.657 1.00 46.47 207 SER A N 1
ATOM 1604 C CA . SER A 1 207 ? -6.127 -7.599 35.989 1.00 46.47 207 SER A CA 1
ATOM 1605 C C . SER A 1 207 ? -5.325 -8.481 35.018 1.00 46.47 207 SER A C 1
ATOM 1607 O O . SER A 1 207 ? -4.174 -8.817 35.278 1.00 46.47 207 SER A O 1
ATOM 1609 N N . SER A 1 208 ? -5.922 -8.887 33.900 1.00 47.41 208 SER A N 1
ATOM 1610 C CA . SER A 1 208 ? -5.322 -9.763 32.897 1.00 47.41 208 SER A CA 1
ATOM 1611 C C . SER A 1 208 ? -5.327 -9.082 31.537 1.00 47.41 208 SER A C 1
ATOM 1613 O O . SER A 1 208 ? -6.011 -9.503 30.608 1.00 47.41 208 SER A O 1
ATOM 1615 N N . ALA A 1 209 ? -4.550 -8.016 31.411 1.00 42.16 209 ALA A N 1
ATOM 1616 C CA . ALA A 1 209 ? -4.275 -7.412 30.124 1.00 42.16 209 ALA A CA 1
ATOM 1617 C C . ALA A 1 209 ? -2.804 -7.014 30.092 1.00 42.16 209 ALA A C 1
ATOM 1619 O O . ALA A 1 209 ? -2.437 -5.914 30.474 1.00 42.16 209 ALA A O 1
ATOM 1620 N N . SER A 1 210 ? -1.961 -7.924 29.597 1.00 40.78 210 SER A N 1
ATOM 1621 C CA . SER A 1 210 ? -0.794 -7.500 28.818 1.00 40.78 210 SER A CA 1
ATOM 1622 C C . SER A 1 210 ? -1.224 -6.342 27.917 1.00 40.78 210 SER A C 1
ATOM 1624 O O . SER A 1 210 ? -2.283 -6.506 27.302 1.00 40.78 210 SER A O 1
ATOM 1626 N N . ASP A 1 211 ? -0.436 -5.272 27.846 1.00 44.84 211 ASP A N 1
ATOM 1627 C CA . ASP A 1 211 ? -0.572 -4.028 27.065 1.00 44.84 211 ASP A CA 1
ATOM 1628 C C . ASP A 1 211 ? -1.009 -4.222 25.600 1.00 44.84 211 ASP A C 1
ATOM 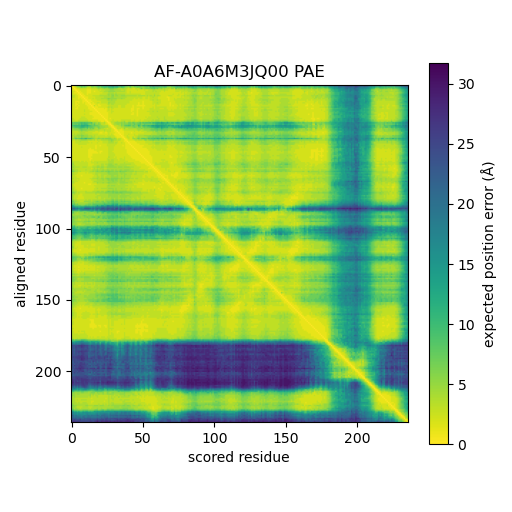1630 O O . ASP A 1 211 ? -0.296 -3.933 24.640 1.00 44.84 211 ASP A O 1
ATOM 1634 N N . LYS A 1 212 ? -2.190 -4.789 25.383 1.00 53.44 212 LYS A N 1
ATOM 1635 C CA . LYS A 1 212 ? -2.695 -5.135 24.067 1.00 53.44 212 LYS A CA 1
ATOM 1636 C C . LYS A 1 212 ? -3.412 -3.906 23.566 1.00 53.44 212 LYS A C 1
ATOM 1638 O O . LYS A 1 212 ? -4.551 -3.651 23.952 1.00 53.44 212 LYS A O 1
ATOM 1643 N N . ILE A 1 213 ? -2.704 -3.165 22.718 1.00 58.56 213 ILE A N 1
ATOM 1644 C CA . ILE A 1 213 ? -3.263 -2.224 21.749 1.00 58.56 213 ILE A CA 1
ATOM 1645 C C . ILE A 1 213 ? -4.630 -2.754 21.302 1.00 58.56 213 ILE A C 1
ATOM 1647 O O . ILE A 1 213 ? -4.755 -3.910 20.877 1.00 58.56 213 ILE A O 1
ATOM 1651 N N . ALA A 1 214 ? -5.673 -1.946 21.484 1.00 67.50 214 ALA A N 1
ATOM 1652 C CA . ALA A 1 214 ? -7.026 -2.348 21.151 1.00 67.50 214 ALA A CA 1
ATOM 1653 C C . ALA A 1 214 ? -7.150 -2.440 19.621 1.00 67.50 214 ALA A C 1
ATOM 1655 O O . ALA A 1 214 ? -7.168 -1.434 18.915 1.00 67.50 214 ALA A O 1
ATOM 1656 N N . ILE A 1 215 ? -7.197 -3.668 19.101 1.00 79.19 215 ILE A N 1
ATOM 1657 C CA . ILE A 1 215 ? -7.378 -3.915 17.669 1.00 79.19 215 ILE A CA 1
ATOM 1658 C C . ILE A 1 215 ? -8.865 -4.051 17.344 1.00 79.19 215 ILE A C 1
ATOM 1660 O O . ILE A 1 215 ? -9.589 -4.809 17.995 1.00 79.19 215 ILE A O 1
ATOM 1664 N N . SER A 1 216 ? -9.289 -3.392 16.269 1.00 85.12 216 SER A N 1
ATOM 1665 C CA . SER A 1 216 ? -10.616 -3.513 15.679 1.00 85.12 216 SER A CA 1
ATOM 1666 C C . SER A 1 216 ? -10.961 -4.982 15.373 1.00 85.12 216 SER A C 1
ATOM 1668 O O . SER A 1 216 ? -10.206 -5.669 14.667 1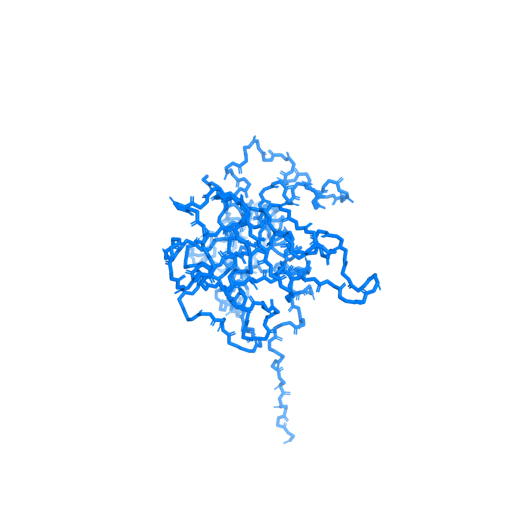.00 85.12 216 SER A O 1
ATOM 1670 N N . PRO A 1 217 ? -12.117 -5.493 15.843 1.00 83.38 217 PRO A N 1
ATOM 1671 C CA . PRO A 1 217 ? -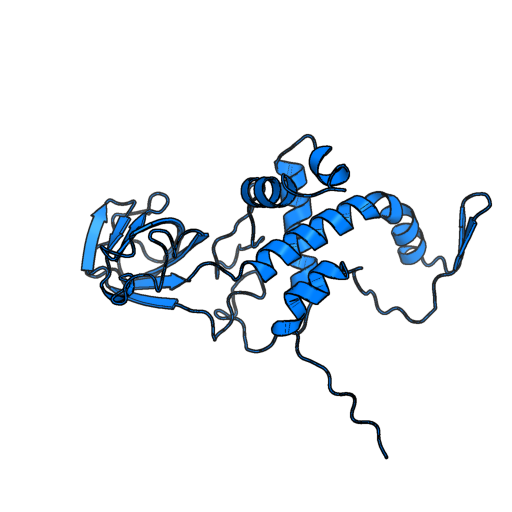12.570 -6.847 15.528 1.00 83.38 217 PRO A CA 1
ATOM 1672 C C . PRO A 1 217 ? -12.676 -7.113 14.020 1.00 83.38 217 PRO A C 1
ATOM 1674 O O . PRO A 1 217 ? -12.319 -8.203 13.563 1.00 83.38 217 PRO A O 1
ATOM 1677 N N . GLU A 1 218 ? -13.102 -6.111 13.244 1.00 87.31 218 GLU A N 1
ATOM 1678 C CA . GLU A 1 218 ? -13.207 -6.199 11.784 1.00 87.31 218 GLU A CA 1
ATOM 1679 C C . GLU A 1 218 ? -11.827 -6.234 11.120 1.00 87.31 218 GLU A C 1
ATOM 1681 O O . GLU A 1 218 ? -11.581 -7.082 10.257 1.00 87.31 218 GLU A O 1
ATOM 1686 N N . ALA A 1 219 ? -10.879 -5.407 11.581 1.00 87.94 219 ALA A N 1
ATOM 1687 C CA . ALA A 1 219 ? -9.497 -5.463 11.099 1.00 87.94 219 ALA A CA 1
ATOM 1688 C C . ALA A 1 219 ? -8.880 -6.850 11.344 1.00 87.94 219 ALA A C 1
ATOM 1690 O O . ALA A 1 219 ? -8.287 -7.448 10.443 1.00 87.94 219 ALA A O 1
ATOM 1691 N N . ARG A 1 220 ? -9.099 -7.427 12.533 1.00 87.94 220 ARG A N 1
ATOM 1692 C CA . ARG A 1 220 ? -8.624 -8.778 12.866 1.00 87.94 220 ARG A CA 1
ATOM 1693 C C . ARG A 1 220 ? -9.259 -9.852 11.985 1.00 87.94 220 ARG A C 1
ATOM 1695 O O . ARG A 1 220 ? -8.581 -10.797 11.585 1.00 87.94 220 ARG A O 1
ATOM 1702 N N . LYS A 1 221 ? -10.552 -9.730 11.676 1.00 90.81 221 LYS A N 1
ATOM 1703 C CA . LYS A 1 221 ? -11.262 -10.658 10.784 1.00 90.81 221 LYS A CA 1
ATOM 1704 C C . LYS A 1 221 ? -10.677 -10.621 9.374 1.00 90.81 221 LYS A C 1
ATOM 1706 O O . LYS A 1 221 ? -10.403 -11.681 8.812 1.00 90.81 221 LYS A O 1
ATOM 1711 N N . LEU A 1 222 ? -10.416 -9.427 8.845 1.00 93.38 222 LEU A N 1
ATOM 1712 C CA . LEU A 1 222 ? -9.790 -9.236 7.535 1.00 93.38 222 LEU A CA 1
ATOM 1713 C C . LEU A 1 222 ? -8.363 -9.800 7.486 1.00 93.38 222 LEU A C 1
ATOM 1715 O O . LEU A 1 222 ? -7.993 -10.432 6.501 1.00 93.38 222 LEU A O 1
ATOM 1719 N N . LEU A 1 223 ? -7.588 -9.644 8.562 1.00 91.69 223 LEU A N 1
ATOM 1720 C CA . LEU A 1 223 ? -6.205 -10.132 8.654 1.00 91.69 223 LEU A CA 1
ATOM 1721 C C . LEU A 1 223 ? -6.084 -11.615 9.035 1.00 91.69 223 LEU A C 1
ATOM 1723 O O . LEU A 1 223 ? -4.998 -12.185 8.939 1.00 91.69 223 LEU A O 1
ATOM 1727 N N . SER A 1 224 ? -7.181 -12.266 9.429 1.00 89.38 224 SER A N 1
ATOM 1728 C CA . SER A 1 224 ? -7.189 -13.630 9.982 1.00 89.38 224 SER A CA 1
ATOM 1729 C C . SER A 1 224 ? -6.520 -14.692 9.102 1.00 89.38 224 SER A C 1
ATOM 1731 O O . SER A 1 224 ? -6.015 -15.686 9.621 1.00 89.38 224 SER A O 1
ATOM 1733 N N . ARG A 1 225 ? -6.482 -14.480 7.781 1.00 90.75 225 ARG A N 1
ATOM 1734 C CA . ARG A 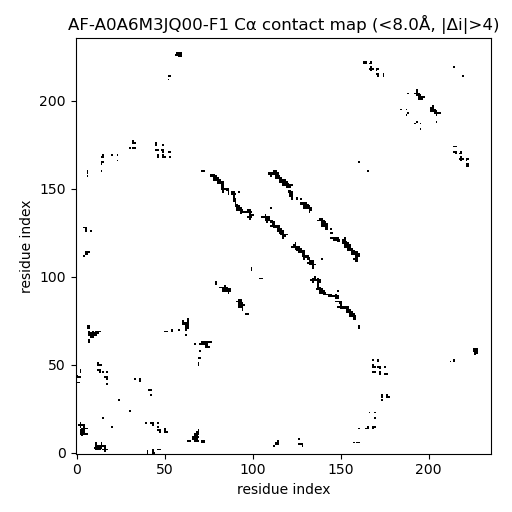1 225 ? -5.785 -15.353 6.827 1.00 90.75 225 ARG A CA 1
ATOM 1735 C C . ARG A 1 225 ? -4.263 -15.325 6.996 1.00 90.75 225 ARG A C 1
ATOM 1737 O O . ARG A 1 225 ? -3.622 -16.347 6.773 1.00 90.75 225 ARG A O 1
ATOM 1744 N N . TRP A 1 226 ? -3.694 -14.176 7.351 1.00 91.62 226 TRP A N 1
ATOM 1745 C CA . TRP A 1 226 ? -2.247 -13.985 7.470 1.00 91.62 226 TRP A CA 1
ATOM 1746 C C . TRP A 1 226 ? -1.745 -14.124 8.904 1.00 91.62 226 TRP A C 1
ATOM 1748 O O . TRP A 1 226 ? -0.548 -14.297 9.099 1.00 91.62 226 TRP A O 1
ATOM 1758 N N . ILE A 1 227 ? -2.620 -14.059 9.909 1.00 90.38 227 ILE A N 1
ATOM 1759 C CA . ILE A 1 227 ? -2.239 -14.230 11.316 1.00 90.38 227 ILE A CA 1
ATOM 1760 C C . ILE A 1 227 ? -1.991 -15.718 11.604 1.00 90.38 227 ILE A C 1
ATOM 1762 O O . ILE A 1 227 ? -2.833 -16.570 11.307 1.00 90.38 227 ILE A O 1
ATOM 1766 N N . ARG A 1 228 ? -0.852 -16.049 12.229 1.00 84.25 228 ARG A N 1
ATOM 1767 C CA . ARG A 1 228 ? -0.553 -17.421 12.668 1.00 84.25 228 ARG A CA 1
ATOM 1768 C C . ARG A 1 228 ? -1.596 -17.875 13.688 1.00 84.25 228 ARG A C 1
ATOM 1770 O O . ARG A 1 228 ? -1.700 -17.318 14.781 1.00 84.25 228 ARG A O 1
ATOM 1777 N N . LYS A 1 229 ? -2.349 -18.924 13.351 1.00 77.94 229 LYS A N 1
ATOM 1778 C CA . LYS A 1 229 ? -3.287 -19.556 14.283 1.00 77.94 229 LYS A CA 1
ATOM 1779 C C . LYS A 1 229 ? -2.495 -20.306 15.353 1.00 77.94 229 LYS A C 1
ATOM 1781 O O . LYS A 1 229 ? -1.791 -21.263 15.050 1.00 77.94 229 LYS A O 1
ATOM 1786 N N . GLN A 1 230 ? -2.619 -19.873 16.602 1.00 65.25 230 GLN A N 1
ATOM 1787 C CA . GLN A 1 230 ? -2.117 -20.629 17.745 1.00 65.25 230 GLN A CA 1
ATOM 1788 C C . GLN A 1 230 ? -3.065 -21.807 17.981 1.00 65.25 230 GLN A C 1
ATOM 1790 O O . GLN A 1 230 ? -4.198 -21.614 18.427 1.00 65.25 230 GLN A O 1
ATOM 1795 N N . VAL A 1 231 ? -2.630 -23.023 17.653 1.00 60.88 231 VAL A N 1
ATOM 1796 C CA . VAL A 1 231 ? -3.356 -24.230 18.055 1.00 60.88 231 VAL A CA 1
ATOM 1797 C C . VAL A 1 231 ? -3.072 -24.438 19.536 1.00 60.88 231 VAL A C 1
ATOM 1799 O O . VAL A 1 231 ? -1.960 -24.795 19.919 1.00 60.88 231 VAL A O 1
ATOM 1802 N N . LYS A 1 232 ? -4.069 -24.185 20.386 1.00 61.41 232 LYS A N 1
ATOM 1803 C CA . LYS A 1 232 ? -4.001 -24.608 21.785 1.00 61.41 232 LYS A CA 1
ATOM 1804 C C . LYS A 1 232 ? -4.162 -26.123 21.808 1.00 61.41 232 LYS A C 1
ATOM 1806 O O . LYS A 1 232 ? -5.278 -26.624 21.720 1.00 61.41 232 LYS A O 1
ATOM 1811 N N . VAL A 1 233 ? -3.050 -26.842 21.892 1.00 65.00 233 VAL A N 1
ATOM 1812 C CA . VAL A 1 233 ? -3.083 -28.275 22.179 1.00 65.00 233 VAL A CA 1
ATOM 1813 C C . VAL A 1 233 ? -3.446 -28.408 23.654 1.00 65.00 233 VAL A C 1
ATOM 1815 O O . VAL A 1 233 ? -2.630 -28.123 24.529 1.00 65.00 233 VAL A O 1
ATOM 1818 N N . GLY A 1 234 ? -4.704 -28.748 23.934 1.00 65.06 234 GLY A N 1
ATOM 1819 C CA . GLY A 1 234 ? -5.101 -29.152 25.277 1.00 65.06 234 GLY A CA 1
ATOM 1820 C C . GLY A 1 234 ? -4.342 -30.424 25.635 1.00 65.06 234 GLY A C 1
ATOM 1821 O O . GLY A 1 234 ? -4.365 -31.379 24.860 1.00 65.06 234 GLY A O 1
ATOM 1822 N N . ARG A 1 235 ? -3.634 -30.432 26.769 1.00 56.00 235 ARG A N 1
ATOM 1823 C CA . ARG A 1 235 ? -3.182 -31.694 27.364 1.00 56.00 235 ARG A CA 1
ATOM 1824 C C . ARG A 1 235 ? -4.440 -32.507 27.686 1.00 56.00 235 ARG A C 1
ATOM 1826 O O . ARG A 1 235 ? -5.294 -31.998 28.411 1.00 56.00 235 ARG A O 1
ATOM 1833 N N . ALA A 1 236 ? -4.558 -33.681 27.069 1.00 57.00 236 ALA A N 1
ATOM 1834 C CA . ALA A 1 236 ? -5.532 -34.704 27.439 1.00 57.00 236 ALA A CA 1
ATOM 1835 C C . ALA A 1 236 ? -5.140 -35.343 28.775 1.00 57.00 236 ALA A C 1
ATOM 1837 O O . ALA A 1 236 ? -3.915 -35.409 29.043 1.00 57.00 236 ALA A O 1
#

Secondary structure (DSSP, 8-state):
------TT-TT---SS-HHHHHHHHTT-SS-HHHHT---HHHHHHHHHHHHHHHHTS-BSS-BSSTT-SSS-SBTTS-EEEEE-SEEEETTEEE-GGGS-SSTTSS-TTTTTT-EEEEEESSSTT-EEEEEEEETTTTEEEESPPSS---TT-EEEEEPPPPHHHHHHHHHHHHHHHHTGGGHHHHHHHHTT-SEEEETTEEEEPPS---S-----HHHHHHHTTTBPP-------

Solvent-accessible surface area (backbone atoms only — not comparable to full-atom values): 12963 Å² total; per-residue (Å²): 101,86,55,34,44,36,58,58,34,55,77,25,44,25,77,55,45,57,70,57,44,49,63,63,46,74,80,55,81,94,43,62,69,62,72,65,51,90,43,70,49,58,50,27,51,42,38,31,52,19,34,54,65,62,45,74,57,62,54,60,80,48,50,58,46,93,67,24,47,49,60,59,45,34,63,86,52,62,68,46,73,50,48,28,72,41,52,78,44,39,36,30,41,25,32,77,84,55,32,52,94,49,88,83,77,55,56,54,48,54,46,33,60,8,16,37,36,23,76,33,53,47,39,61,74,46,71,35,46,26,74,37,32,34,21,81,77,10,36,38,32,36,62,74,47,98,37,56,47,37,59,70,16,25,35,40,35,39,49,38,74,59,67,46,59,39,49,19,32,46,41,24,26,49,42,50,53,72,42,49,78,46,48,60,60,49,50,40,45,76,71,65,45,55,59,52,74,60,85,96,44,77,48,74,58,72,96,82,62,76,92,65,76,87,72,31,70,66,18,50,61,49,40,50,86,46,42,60,78,81,78,82,78,74,84,126